Protein AF-R5KEK2-F1 (afdb_monomer)

Radius of gyration: 23.9 Å; Cα contacts (8 Å, |Δi|>4): 556; chains: 1; bounding box: 62×52×62 Å

pLDDT: mean 88.02, std 13.35, range [32.75, 98.75]

Nearest PDB structures (foldseek):
  6bma-assembly1_B  TM=9.278E-01  e=6.982E-06  Campylobacter jejuni subsp. jejuni NCTC 11168 = ATCC 700819
  3tsm-assembly1_B  TM=9.281E-01  e=1.398E-05  Brucella abortus 2308
  3qja-assembly1_A  TM=6.472E-01  e=5.870E-06  Mycobacterium tuberculosis
  3t55-assembly1_A  TM=6.126E-01  e=1.683E-04  Mycobacterium tuberculosis
  3uy7-assembly2_B  TM=5.136E-01  e=2.966E-05  Escherichia coli

Solvent-accessible surface area (backbone atoms only — not comparable to full-atom values): 18594 Å² total; per-residue (Å²): 132,89,42,75,45,77,34,77,55,81,88,51,54,74,60,55,80,73,63,56,68,26,41,30,31,40,15,47,41,86,89,76,68,52,60,42,53,63,51,43,66,68,46,35,83,77,47,68,87,88,52,51,26,28,43,24,49,66,60,78,51,46,68,57,53,57,56,41,40,76,55,59,39,78,44,73,52,74,54,69,68,30,70,74,44,100,51,35,70,60,46,47,53,50,47,52,51,49,32,52,54,47,57,54,69,68,39,88,77,59,74,39,39,30,45,40,33,49,49,43,53,67,56,48,52,58,51,52,74,68,68,42,50,30,39,27,34,24,65,34,79,91,43,82,26,41,40,50,73,72,49,48,54,50,31,48,50,50,66,63,67,73,63,88,69,98,76,77,51,40,40,26,40,32,38,51,77,63,57,59,69,60,52,41,50,49,34,60,75,66,64,38,47,23,39,32,44,60,44,84,75,50,60,70,54,44,48,50,39,54,53,50,33,32,70,75,63,75,45,86,61,47,37,29,41,38,40,72,29,70,47,44,66,47,40,42,58,56,46,76,37,51,89,58,36,64,28,39,29,45,27,42,69,40,78,59,95,60,90,82,89,69,79,76,73,66,70,42,56,74,56,51,84,57,88,45,37,30,29,44,30,43,86,53,41,83,87,42,53,67,56,58,71,70,57,80,54,100,41,64,43,29,40,42,41,40,79,69,37,41,79,46,80,25,40,66,31,61,76,54,45,50,52,51,53,50,52,56,56,63,75,73,107

Mean predicted aligned error: 12.7 Å

Structure (mmCIF, N/CA/C/O backbone):
data_AF-R5KEK2-F1
#
_entry.id   AF-R5KEK2-F1
#
loop_
_atom_site.group_PDB
_atom_site.id
_atom_site.type_symbol
_atom_site.label_atom_id
_atom_site.label_alt_id
_atom_site.label_comp_id
_atom_site.label_asym_id
_atom_site.label_entity_id
_atom_site.label_seq_id
_atom_site.pdbx_PDB_ins_code
_atom_site.Cartn_x
_atom_site.Cartn_y
_atom_site.Cartn_z
_atom_site.occupancy
_atom_site.B_iso_or_equiv
_atom_site.auth_seq_id
_atom_site.auth_comp_id
_atom_site.auth_asym_id
_atom_site.auth_atom_id
_atom_site.pdbx_PDB_model_num
ATOM 1 N N . MET A 1 1 ? -37.336 -3.918 17.324 1.00 81.44 1 MET A N 1
ATOM 2 C CA . MET A 1 1 ? -36.586 -2.712 17.716 1.00 81.44 1 MET A CA 1
ATOM 3 C C . MET A 1 1 ? -35.457 -3.226 18.570 1.00 81.44 1 MET A C 1
ATOM 5 O O . MET A 1 1 ? -35.761 -4.025 19.444 1.00 81.44 1 MET A O 1
ATOM 9 N N . GLU A 1 2 ? -34.219 -2.871 18.247 1.00 90.62 2 GLU A N 1
ATOM 10 C CA . GLU A 1 2 ? -33.059 -3.265 19.053 1.00 90.62 2 GLU A CA 1
ATOM 11 C C . GLU A 1 2 ? -33.071 -2.486 20.377 1.00 90.62 2 GLU A C 1
ATOM 13 O O . GLU A 1 2 ? -33.538 -1.342 20.418 1.00 90.62 2 GLU A O 1
ATOM 18 N N . VAL A 1 3 ? -32.612 -3.118 21.453 1.00 93.56 3 VAL A N 1
ATOM 19 C CA . VAL A 1 3 ? -32.635 -2.592 22.819 1.00 93.56 3 VAL A CA 1
ATOM 20 C C . VAL A 1 3 ? -31.211 -2.408 23.334 1.00 93.56 3 VAL A C 1
ATOM 22 O O . VAL A 1 3 ? -30.435 -3.358 23.406 1.00 93.56 3 VAL A O 1
ATOM 25 N N . LEU A 1 4 ? -30.906 -1.177 23.747 1.00 94.50 4 LEU A N 1
ATOM 26 C CA . LEU A 1 4 ? -29.744 -0.843 24.564 1.00 94.50 4 LEU A CA 1
ATOM 27 C C . LEU A 1 4 ? -30.177 -0.829 26.034 1.00 94.50 4 LEU A C 1
ATOM 29 O O . LEU A 1 4 ? -30.971 0.025 26.430 1.00 94.50 4 LEU A O 1
ATOM 33 N N . LEU A 1 5 ? -29.687 -1.782 26.825 1.00 95.81 5 LEU A N 1
ATOM 34 C CA . LEU A 1 5 ? -29.854 -1.789 28.277 1.00 95.81 5 LEU A CA 1
ATOM 35 C C . LEU A 1 5 ? -28.742 -0.955 28.909 1.00 95.81 5 LEU A C 1
ATOM 37 O O . LEU A 1 5 ? -27.582 -1.352 28.861 1.00 95.81 5 LEU A O 1
ATOM 41 N N . GLU A 1 6 ? -29.095 0.179 29.499 1.00 96.00 6 GLU A N 1
ATOM 42 C CA . GLU A 1 6 ? -28.149 1.072 30.168 1.00 96.00 6 GLU A CA 1
ATOM 43 C C . GLU A 1 6 ? -27.990 0.684 31.647 1.00 96.00 6 GLU A C 1
ATOM 45 O O . GLU A 1 6 ? -28.974 0.645 32.386 1.00 96.00 6 GLU A O 1
ATOM 50 N N . LEU A 1 7 ? -26.754 0.402 32.066 1.00 95.31 7 LEU A N 1
ATOM 51 C CA . LEU A 1 7 ? -26.368 0.032 33.427 1.00 95.31 7 LEU A CA 1
ATOM 52 C C . LEU A 1 7 ? -25.527 1.130 34.083 1.00 95.31 7 LEU A C 1
ATOM 54 O O . LEU A 1 7 ? -24.656 1.731 33.447 1.00 95.31 7 LEU A O 1
ATOM 58 N N . HIS A 1 8 ? -25.724 1.325 35.382 1.00 94.25 8 HIS A N 1
ATOM 59 C CA . HIS A 1 8 ? -25.022 2.324 36.187 1.00 94.25 8 HIS A CA 1
ATOM 60 C C . HIS A 1 8 ? -24.058 1.697 37.192 1.00 94.25 8 HIS A C 1
ATOM 62 O O . HIS A 1 8 ? -23.003 2.273 37.460 1.00 94.25 8 HIS A O 1
ATOM 68 N N . ASP A 1 9 ? -24.386 0.530 37.743 1.00 92.50 9 ASP A N 1
ATOM 69 C CA . ASP A 1 9 ? -23.542 -0.171 38.706 1.00 92.50 9 ASP A CA 1
ATOM 70 C C . ASP A 1 9 ? -23.824 -1.684 38.753 1.00 92.50 9 ASP A C 1
ATOM 72 O O . ASP A 1 9 ? -24.631 -2.225 37.999 1.00 92.50 9 ASP A O 1
ATOM 76 N N . GLU A 1 10 ? -23.099 -2.382 39.626 1.00 92.88 10 GLU A N 1
ATOM 77 C CA . GLU A 1 10 ? -23.123 -3.839 39.767 1.00 92.88 10 GLU A CA 1
ATOM 78 C C . GLU A 1 10 ? -24.474 -4.417 40.225 1.00 92.88 10 GLU A C 1
ATOM 80 O O . GLU A 1 10 ? -24.745 -5.586 39.963 1.00 92.88 10 GLU A O 1
ATOM 85 N N . HIS A 1 11 ? -25.352 -3.626 40.854 1.00 92.88 11 HIS A N 1
ATOM 86 C CA . HIS A 1 11 ? -26.671 -4.101 41.293 1.00 92.88 11 HIS A CA 1
ATOM 87 C C . HIS A 1 11 ? -27.658 -4.256 40.131 1.00 92.88 11 HIS A C 1
ATOM 89 O O . HIS A 1 11 ? -28.712 -4.867 40.295 1.00 92.88 11 HIS A O 1
ATOM 95 N N . GLU A 1 12 ? -27.338 -3.694 38.966 1.00 93.69 12 GLU A N 1
ATOM 96 C CA . GLU A 1 12 ? -28.172 -3.758 37.765 1.00 93.69 12 GLU A CA 1
ATOM 97 C C . GLU A 1 12 ? -27.765 -4.918 36.836 1.00 93.69 12 GLU A C 1
ATOM 99 O O . GLU A 1 12 ? -28.415 -5.151 35.817 1.00 93.69 12 GLU A O 1
ATOM 104 N N . LEU A 1 13 ? -26.727 -5.687 37.193 1.00 92.69 13 LEU A N 1
ATOM 105 C CA . LEU A 1 13 ? -26.231 -6.808 36.386 1.00 92.69 13 LEU A CA 1
ATOM 106 C C . LEU A 1 13 ? -27.273 -7.916 36.186 1.00 92.69 13 LEU A C 1
ATOM 108 O O . LEU A 1 13 ? -27.279 -8.545 35.132 1.00 92.69 13 LEU A O 1
ATOM 112 N N . ASP A 1 14 ? -28.195 -8.106 37.132 1.00 93.19 14 ASP A N 1
ATOM 113 C CA . ASP A 1 14 ? -29.279 -9.092 37.015 1.00 93.19 14 ASP A CA 1
ATOM 114 C C . ASP A 1 14 ? -30.206 -8.804 35.816 1.00 93.19 14 ASP A C 1
ATOM 116 O O . ASP A 1 14 ? -30.853 -9.708 35.287 1.00 93.19 14 ASP A O 1
ATOM 120 N N . TYR A 1 15 ? -30.269 -7.556 35.332 1.00 93.12 15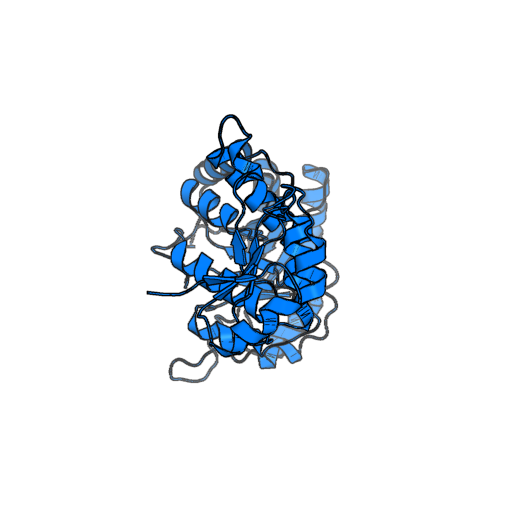 TYR A N 1
ATOM 121 C CA . TYR A 1 15 ? -31.059 -7.217 34.143 1.00 93.12 15 TYR A CA 1
ATOM 122 C C . TYR A 1 15 ? -30.420 -7.703 32.841 1.00 93.12 15 TYR A C 1
ATOM 124 O O . TYR A 1 15 ? -31.107 -7.783 31.822 1.00 93.12 15 TYR A O 1
ATOM 132 N N . VAL A 1 16 ? -29.134 -8.061 32.852 1.00 91.19 16 VAL A N 1
ATOM 133 C CA . VAL A 1 16 ? -28.446 -8.609 31.675 1.00 91.19 16 VAL A CA 1
ATOM 134 C C . VAL A 1 16 ? -29.036 -9.967 31.273 1.00 91.19 16 VAL A C 1
ATOM 136 O O . VAL A 1 16 ? -29.083 -10.283 30.084 1.00 91.19 16 VAL A O 1
ATOM 139 N N . ASP A 1 17 ? -29.605 -10.718 32.222 1.00 90.19 17 ASP A N 1
ATOM 140 C CA . ASP A 1 17 ? -30.310 -11.983 31.963 1.00 90.19 17 ASP A CA 1
ATOM 141 C C . ASP A 1 17 ? -31.580 -11.809 31.110 1.00 90.19 17 ASP A C 1
ATOM 143 O O . ASP A 1 17 ? -32.116 -12.782 30.576 1.00 90.19 17 ASP A O 1
ATOM 147 N N . LEU A 1 18 ? -32.056 -10.570 30.924 1.00 90.81 18 LEU A N 1
ATOM 148 C CA . LEU A 1 18 ? -33.129 -10.250 29.977 1.00 90.81 18 LEU A CA 1
ATOM 149 C C . LEU A 1 18 ? -32.676 -10.335 28.511 1.00 90.81 18 LEU A C 1
ATOM 151 O O . LEU A 1 18 ? -33.512 -10.191 27.620 1.00 90.81 18 LEU A O 1
ATOM 155 N N . MET A 1 19 ? -31.384 -10.586 28.270 1.00 89.38 19 MET A N 1
ATOM 156 C CA . MET A 1 19 ? -30.769 -10.741 26.951 1.00 89.38 19 MET A CA 1
ATOM 157 C C . MET A 1 19 ? -31.020 -9.530 26.032 1.00 89.38 19 MET A C 1
ATOM 159 O O . MET A 1 19 ? -31.639 -9.683 24.975 1.00 89.38 19 MET A O 1
ATOM 163 N N . PRO A 1 20 ? -30.579 -8.316 26.419 1.00 92.94 20 PRO A N 1
ATOM 164 C CA . PRO A 1 20 ? -30.669 -7.154 25.540 1.00 92.94 20 PRO A CA 1
ATOM 165 C C . PRO A 1 20 ? -29.780 -7.329 24.300 1.00 92.94 20 PRO A C 1
ATOM 167 O O . PRO A 1 20 ? -28.793 -8.063 24.329 1.00 92.94 20 PRO A O 1
ATOM 170 N N . ASP A 1 21 ? -30.092 -6.608 23.220 1.00 93.00 21 ASP A N 1
ATOM 171 C CA . ASP A 1 21 ? -29.256 -6.615 22.012 1.00 93.00 21 ASP A CA 1
ATOM 172 C C . ASP A 1 21 ? -27.883 -5.968 22.279 1.00 93.00 21 ASP A C 1
ATOM 174 O O . ASP A 1 21 ? -26.860 -6.392 21.736 1.00 93.00 21 ASP A O 1
ATOM 178 N N . VAL A 1 22 ? -27.861 -4.936 23.132 1.00 94.12 22 VAL A N 1
ATOM 179 C CA . VAL A 1 22 ? -26.660 -4.190 23.519 1.00 94.12 22 VAL A CA 1
ATOM 180 C C . VAL A 1 22 ? -26.724 -3.833 25.001 1.00 94.12 22 VAL A C 1
ATOM 182 O O . VAL A 1 22 ? -27.773 -3.440 25.508 1.00 94.12 22 VAL A O 1
ATOM 185 N N . CYS A 1 23 ? -25.589 -3.903 25.691 1.00 95.81 23 CYS A N 1
ATOM 186 C CA . CYS A 1 23 ? -25.456 -3.402 27.053 1.00 95.81 23 CYS A CA 1
ATOM 187 C C . CYS A 1 23 ? -24.589 -2.148 27.074 1.00 95.81 23 CYS A C 1
ATOM 189 O O . CYS A 1 23 ? -23.416 -2.178 26.695 1.00 95.81 23 CYS A O 1
ATOM 191 N N . GLY A 1 24 ? -25.174 -1.057 27.535 1.00 96.81 24 GLY A N 1
ATOM 192 C CA . GLY A 1 24 ? -24.526 0.216 27.774 1.00 96.81 24 GLY A CA 1
ATOM 193 C C . GLY A 1 24 ? -24.078 0.340 29.222 1.00 96.81 24 GLY A C 1
ATOM 194 O O . GLY A 1 24 ? -24.822 -0.023 30.124 1.00 96.81 24 GLY A O 1
ATOM 195 N N . VAL A 1 25 ? -22.874 0.847 29.468 1.00 97.25 25 VAL A N 1
ATOM 196 C CA . VAL A 1 25 ? -22.441 1.281 30.800 1.00 97.25 25 VAL A CA 1
ATOM 197 C C . VAL A 1 25 ? -22.396 2.799 30.810 1.00 97.25 25 VAL A C 1
ATOM 199 O O . VAL A 1 25 ? -21.543 3.401 30.151 1.00 97.25 25 VAL A O 1
ATOM 202 N N . ASN A 1 26 ? -23.298 3.418 31.570 1.00 96.31 26 ASN A N 1
ATOM 203 C CA . ASN A 1 26 ? -23.327 4.860 31.732 1.00 96.31 26 ASN A CA 1
ATOM 204 C C . ASN A 1 26 ? -22.357 5.293 32.828 1.00 96.31 26 ASN A C 1
ATOM 206 O O . ASN A 1 26 ? -22.544 5.058 34.021 1.00 96.31 26 ASN A O 1
ATOM 210 N N . ASN A 1 27 ? -21.299 5.976 32.408 1.00 95.88 27 ASN A N 1
ATOM 211 C CA . ASN A 1 27 ? -20.280 6.509 33.301 1.00 95.88 27 ASN A CA 1
ATOM 212 C C . ASN A 1 27 ? -20.747 7.781 34.025 1.00 95.88 27 ASN A C 1
ATOM 214 O O . ASN A 1 27 ? -20.036 8.286 34.893 1.00 95.88 27 ASN A O 1
ATOM 218 N N . ARG A 1 28 ? -21.904 8.354 33.664 1.00 92.88 28 ARG A N 1
ATOM 219 C CA . ARG A 1 28 ? -22.474 9.527 34.330 1.00 92.88 28 ARG A CA 1
ATOM 220 C C . ARG A 1 28 ? -23.470 9.099 35.396 1.00 92.88 28 ARG A C 1
ATOM 222 O O . ARG A 1 28 ? -24.500 8.500 35.112 1.00 92.88 28 ARG A O 1
ATOM 229 N N . ASN A 1 29 ? -23.234 9.538 36.625 1.00 87.94 29 ASN A N 1
ATOM 230 C CA . ASN A 1 29 ? -24.250 9.447 37.660 1.00 87.94 29 ASN A CA 1
ATOM 231 C C . ASN A 1 29 ? -25.336 10.507 37.409 1.00 87.94 29 ASN A C 1
ATOM 233 O O . ASN A 1 29 ? -25.062 11.704 37.476 1.00 87.94 29 ASN A O 1
ATOM 237 N N . LEU A 1 30 ? -26.575 10.090 37.145 1.00 84.38 30 LEU A N 1
ATOM 238 C CA . LEU A 1 30 ? -27.677 11.012 36.830 1.00 84.38 30 LEU A CA 1
ATOM 239 C C . LEU A 1 30 ? -28.132 11.870 38.026 1.00 84.38 30 LEU A C 1
ATOM 241 O O . LEU A 1 30 ? -28.740 12.920 37.828 1.00 84.38 30 LEU A O 1
ATOM 245 N N . GLY A 1 31 ? -27.827 11.457 39.260 1.00 84.69 31 GLY A N 1
ATOM 246 C CA . GLY A 1 31 ? -28.145 12.216 40.471 1.00 84.69 31 GLY A CA 1
ATOM 247 C C . GLY A 1 31 ? -27.143 13.332 40.777 1.00 84.69 31 GLY A C 1
ATOM 248 O O . GLY A 1 31 ? -27.532 14.384 41.280 1.00 84.69 31 GLY A O 1
ATOM 249 N N . THR A 1 32 ? -25.859 13.125 40.472 1.00 86.94 32 THR A N 1
ATOM 250 C CA . THR A 1 32 ? -24.777 14.081 40.791 1.00 86.94 32 THR A CA 1
ATOM 251 C C . THR A 1 32 ? -24.152 14.747 39.566 1.00 86.94 32 THR A C 1
ATOM 253 O O . THR A 1 32 ? -23.410 15.715 39.715 1.00 86.94 32 THR A O 1
ATOM 256 N N . PHE A 1 33 ? -24.431 14.237 38.364 1.00 83.69 33 PHE A N 1
ATOM 257 C CA . PHE A 1 33 ? -23.812 14.594 37.081 1.00 83.69 33 PHE A CA 1
ATOM 258 C C . PHE A 1 33 ? -22.292 14.383 37.010 1.00 83.69 33 PHE A C 1
ATOM 260 O O . PHE A 1 33 ? -21.671 14.717 35.996 1.00 83.69 33 PHE A O 1
ATOM 267 N N . VAL A 1 34 ? -21.694 13.792 38.048 1.00 87.88 34 VAL A N 1
ATOM 268 C CA . VAL A 1 34 ? -20.288 13.387 38.048 1.00 87.88 34 VAL A CA 1
ATOM 269 C C . VAL A 1 34 ? -20.118 12.244 37.059 1.00 87.88 34 VAL A C 1
ATOM 271 O O . VAL A 1 34 ? -20.950 11.340 36.992 1.00 87.88 34 VAL A O 1
ATOM 274 N N . THR A 1 35 ? -19.052 12.319 36.268 1.00 90.88 35 THR A N 1
ATOM 275 C CA . THR A 1 35 ? -18.747 11.317 35.251 1.00 90.88 35 THR A CA 1
ATOM 276 C C . THR A 1 35 ? -17.442 10.610 35.589 1.00 90.88 35 THR A C 1
ATOM 278 O O . THR A 1 35 ? -16.443 11.281 35.843 1.00 90.88 35 THR A O 1
ATOM 281 N N . ASP A 1 36 ? -17.465 9.279 35.584 1.00 92.50 36 ASP A N 1
ATOM 282 C CA . ASP A 1 36 ? -16.345 8.411 35.941 1.00 92.50 36 ASP A CA 1
ATOM 283 C C . ASP A 1 36 ? -16.254 7.215 34.981 1.00 92.50 36 ASP A C 1
ATOM 285 O O . ASP A 1 36 ? -17.047 6.276 35.052 1.00 92.50 36 ASP A O 1
ATOM 289 N N . VAL A 1 37 ? -15.284 7.259 34.064 1.00 94.69 37 VAL A N 1
ATOM 290 C CA . VAL A 1 37 ? -15.089 6.203 33.058 1.00 94.69 37 VAL A CA 1
ATOM 291 C C . VAL A 1 37 ? -14.565 4.894 33.658 1.00 94.69 37 VAL A C 1
ATOM 293 O O . VAL A 1 37 ? -14.732 3.839 33.045 1.00 94.69 37 VAL A O 1
ATOM 296 N N . GLU A 1 38 ? -14.009 4.921 34.876 1.00 94.06 38 GLU A N 1
ATOM 297 C CA . GLU A 1 38 ? -13.567 3.715 35.592 1.00 94.06 38 GLU A CA 1
ATOM 298 C C . GLU A 1 38 ? -14.721 2.745 35.860 1.00 94.06 38 GLU A C 1
ATOM 300 O O . GLU A 1 38 ? -14.512 1.536 35.977 1.00 94.06 38 GLU A O 1
ATOM 305 N N . ASN A 1 39 ? -15.963 3.241 35.866 1.00 95.12 39 ASN A N 1
ATOM 306 C CA . ASN A 1 39 ? -17.142 2.396 35.983 1.00 95.12 39 ASN A CA 1
ATOM 307 C C . ASN A 1 39 ? -17.226 1.354 34.857 1.00 95.12 39 ASN A C 1
ATOM 309 O O . ASN A 1 39 ? -17.468 0.175 35.120 1.00 95.12 39 ASN A O 1
ATOM 313 N N . SER A 1 40 ? -16.945 1.767 33.617 1.00 96.75 40 SER A N 1
ATOM 314 C CA . SER A 1 40 ? -16.880 0.857 32.470 1.00 96.75 40 SER A CA 1
ATOM 315 C C . SER A 1 40 ? -15.820 -0.225 32.666 1.00 96.75 40 SER A C 1
ATOM 317 O O . SER A 1 40 ? -16.107 -1.399 32.450 1.00 96.75 40 SER A O 1
ATOM 319 N N . PHE A 1 41 ? -14.623 0.129 33.141 1.00 94.44 41 PHE A N 1
ATOM 320 C CA . PHE A 1 41 ? -13.554 -0.841 33.397 1.00 94.44 41 PHE A CA 1
ATOM 321 C C . PHE A 1 41 ? -13.909 -1.831 34.512 1.00 94.44 41 PHE A C 1
ATOM 323 O O . PHE A 1 41 ? -13.640 -3.025 34.381 1.00 94.44 41 PHE A O 1
ATOM 330 N N . ARG A 1 42 ? -14.559 -1.360 35.582 1.00 95.44 42 ARG A N 1
ATOM 331 C CA . ARG A 1 42 ? -15.012 -2.204 36.696 1.00 95.44 42 ARG A CA 1
ATOM 332 C C . ARG A 1 42 ? -16.059 -3.231 36.261 1.00 95.44 42 ARG A C 1
ATOM 334 O O . ARG A 1 42 ? -15.959 -4.389 36.653 1.00 95.44 42 ARG A O 1
ATOM 341 N N . LEU A 1 43 ? -17.040 -2.818 35.457 1.00 95.12 43 LEU A N 1
ATOM 342 C CA . LEU A 1 43 ? -18.126 -3.697 35.008 1.00 95.12 43 LEU A CA 1
ATOM 343 C C . LEU A 1 43 ? -17.724 -4.594 33.826 1.00 95.12 43 LEU A C 1
ATOM 345 O O . LEU A 1 43 ? -18.355 -5.624 33.598 1.00 95.12 43 LEU A O 1
ATOM 349 N N . ALA A 1 44 ? -16.655 -4.256 33.099 1.00 92.88 44 ALA A N 1
ATOM 350 C CA . ALA A 1 44 ? -16.223 -4.951 31.885 1.00 92.88 44 ALA A CA 1
ATOM 351 C C . ALA A 1 44 ? -16.129 -6.480 32.032 1.00 92.88 44 ALA A C 1
ATOM 353 O O . ALA A 1 44 ? -16.601 -7.214 31.158 1.00 92.88 44 ALA A O 1
ATOM 354 N N . SER A 1 45 ? -15.530 -6.947 33.133 1.00 90.06 45 SER A N 1
ATOM 355 C CA . SER A 1 45 ? -15.299 -8.369 33.429 1.00 90.06 45 SER A CA 1
ATOM 356 C C . SER A 1 45 ? -16.523 -9.092 33.996 1.00 90.06 45 SER A C 1
ATOM 358 O O . SER A 1 45 ? -16.547 -10.320 33.999 1.00 90.06 45 SER A O 1
ATOM 360 N N . MET A 1 46 ? -17.523 -8.344 34.466 1.00 93.38 46 MET A N 1
ATOM 361 C CA . MET A 1 46 ? -18.775 -8.874 35.012 1.00 93.38 46 MET A CA 1
ATOM 362 C C . MET A 1 46 ? -19.838 -9.063 33.924 1.00 93.38 46 MET A C 1
ATOM 364 O O . MET A 1 46 ? -20.730 -9.892 34.069 1.00 93.38 46 MET A O 1
ATOM 368 N N . LEU A 1 47 ? -19.730 -8.317 32.821 1.00 91.38 47 LEU A N 1
ATOM 369 C CA . LEU A 1 47 ? -20.617 -8.450 31.670 1.00 91.38 47 LEU A CA 1
ATOM 370 C C . LEU A 1 47 ? -20.230 -9.655 30.790 1.00 91.38 47 LEU A C 1
ATOM 372 O O . LEU A 1 47 ? -19.035 -9.839 30.516 1.00 91.38 47 LEU A O 1
ATOM 376 N N . PRO A 1 48 ? -21.215 -10.406 30.254 1.00 87.25 48 PRO A N 1
ATOM 377 C CA . PRO A 1 48 ? -20.993 -11.498 29.307 1.00 87.25 48 PRO A CA 1
ATOM 378 C C . PRO A 1 48 ? -20.012 -11.141 28.186 1.00 87.25 48 PRO A C 1
ATOM 380 O O . PRO A 1 48 ? -20.052 -10.045 27.622 1.00 87.25 48 PRO A O 1
ATOM 383 N N . SER A 1 49 ? -19.097 -12.057 27.873 1.00 82.44 49 SER A N 1
ATOM 384 C CA . SER A 1 49 ? -18.029 -11.833 26.890 1.00 82.44 49 SER A CA 1
ATOM 385 C C . SER A 1 49 ? -18.517 -11.799 25.441 1.00 82.44 49 SER A C 1
ATOM 387 O O . SER A 1 49 ? -17.838 -11.239 24.590 1.00 82.44 49 SER A O 1
ATOM 389 N N . ASP A 1 50 ? -19.656 -12.423 25.155 1.00 82.81 50 ASP A N 1
ATOM 390 C CA . ASP A 1 50 ? -20.282 -12.528 23.834 1.00 82.81 50 ASP A CA 1
ATOM 391 C C . ASP A 1 50 ? -21.279 -11.396 23.536 1.00 82.81 50 ASP A C 1
ATOM 393 O O . ASP A 1 50 ? -21.819 -11.317 22.433 1.00 82.81 50 ASP A O 1
ATOM 397 N N . MET A 1 51 ? -21.500 -10.496 24.494 1.00 85.31 51 MET A N 1
ATOM 398 C CA . MET A 1 51 ? -22.438 -9.388 24.367 1.00 85.31 51 MET A CA 1
ATOM 399 C C . MET A 1 51 ? -21.792 -8.147 23.742 1.00 85.31 51 MET A C 1
ATOM 401 O O . MET A 1 51 ? -20.629 -7.830 23.996 1.00 85.31 51 MET A O 1
ATOM 405 N N . CYS A 1 52 ? -22.575 -7.383 22.974 1.00 90.00 52 CYS A N 1
ATOM 406 C CA . CYS A 1 52 ? -22.155 -6.067 22.504 1.00 90.00 52 CYS A CA 1
ATOM 407 C C . CYS A 1 52 ? -22.136 -5.073 23.676 1.00 90.00 52 CYS A C 1
ATOM 409 O O . CYS A 1 52 ? -23.187 -4.720 24.215 1.00 90.00 52 CYS A O 1
ATOM 411 N N . LYS A 1 53 ? -20.938 -4.627 24.071 1.00 95.69 53 LYS A N 1
ATOM 412 C CA . LYS A 1 53 ? -20.736 -3.670 25.168 1.00 95.69 53 LYS A CA 1
ATOM 413 C C . LYS A 1 53 ? -20.502 -2.262 24.624 1.00 95.69 53 LYS A C 1
ATOM 415 O O . LYS A 1 53 ? -19.623 -2.053 23.777 1.00 95.69 53 LYS A O 1
ATOM 420 N N . VAL A 1 54 ? -21.240 -1.292 25.153 1.00 97.44 54 VAL A N 1
ATOM 421 C CA . VAL A 1 54 ? -21.130 0.134 24.835 1.00 97.44 54 VAL A CA 1
ATOM 422 C C . VAL A 1 54 ? -20.733 0.912 26.086 1.00 97.44 54 VAL A C 1
ATOM 424 O O . VAL A 1 54 ? -21.327 0.731 27.139 1.00 97.44 54 VAL A O 1
ATOM 427 N N . SER A 1 55 ? -19.720 1.773 25.991 1.00 97.62 55 SER A N 1
ATOM 428 C CA . SER A 1 55 ? -19.361 2.697 27.076 1.00 97.62 55 SER A CA 1
ATOM 429 C C . SER A 1 55 ? -19.928 4.082 26.772 1.00 97.62 55 SER A C 1
ATOM 431 O O . SER A 1 55 ? -19.763 4.598 25.660 1.00 97.62 55 SER A O 1
ATOM 433 N N . GLU A 1 56 ? -20.612 4.684 27.742 1.00 96.75 56 GLU A N 1
ATOM 434 C CA . GLU A 1 56 ? -21.377 5.915 27.549 1.00 96.75 56 GLU A CA 1
ATOM 435 C C . GLU A 1 56 ? -20.934 7.013 28.507 1.00 96.75 56 GLU A C 1
ATOM 437 O O . GLU A 1 56 ? -20.728 6.774 29.695 1.00 96.75 56 GLU A O 1
ATOM 442 N N . SER A 1 57 ? -20.856 8.251 28.007 1.00 93.25 57 SER A N 1
ATOM 443 C CA . SER A 1 57 ? -20.401 9.423 28.771 1.00 93.25 57 SER A CA 1
ATOM 444 C C . SER A 1 57 ? -18.946 9.331 29.268 1.00 93.25 57 SER A C 1
ATOM 446 O O . SER A 1 57 ? -18.346 8.268 29.379 1.00 93.25 57 SER A O 1
ATOM 448 N N . GLY A 1 58 ? -18.328 10.482 29.551 1.00 88.06 58 GLY A N 1
ATOM 449 C CA . GLY A 1 58 ? -17.004 10.536 30.202 1.00 88.06 58 GLY A CA 1
ATOM 450 C C . GLY A 1 58 ? -15.808 10.250 29.308 1.00 88.06 58 GLY A C 1
ATOM 451 O O . GLY A 1 58 ? -14.671 10.417 29.736 1.00 88.06 58 GLY A O 1
ATOM 452 N N . ILE A 1 59 ? -16.057 9.875 28.058 1.00 93.69 59 ILE A N 1
ATOM 453 C CA . ILE A 1 59 ? -15.020 9.633 27.066 1.00 93.69 59 ILE A CA 1
ATOM 454 C C . ILE A 1 59 ? -14.680 10.965 26.401 1.00 93.69 59 ILE A C 1
ATOM 456 O O . ILE A 1 59 ? -15.505 11.568 25.712 1.00 93.69 59 ILE A O 1
ATOM 460 N N . SER A 1 60 ? -13.462 11.437 26.637 1.00 89.69 60 SER A N 1
ATOM 461 C CA . SER A 1 60 ? -12.958 12.710 26.114 1.00 89.69 60 SER A CA 1
ATOM 462 C C . SER A 1 60 ? -11.670 12.571 25.311 1.00 89.69 60 SER A C 1
ATOM 464 O O . SER A 1 60 ? -11.260 13.539 24.677 1.00 89.69 60 SER A O 1
ATOM 466 N N . SER A 1 61 ? -11.051 11.387 25.304 1.00 89.88 61 SER A N 1
ATOM 467 C CA . SER A 1 61 ? -9.832 11.119 24.547 1.00 89.88 61 SER A CA 1
ATOM 468 C C . SER A 1 61 ? -9.899 9.783 23.798 1.00 89.88 61 SER A C 1
ATOM 470 O O . SER A 1 61 ? -10.558 8.835 24.247 1.00 89.88 61 SER A O 1
ATOM 472 N N . PRO A 1 62 ? -9.193 9.679 22.665 1.00 88.88 62 PRO A N 1
ATOM 473 C CA . PRO A 1 62 ? -9.042 8.417 21.953 1.00 88.88 62 PRO A CA 1
ATOM 474 C C . PRO A 1 62 ? -8.287 7.323 22.730 1.00 88.88 62 PRO A C 1
ATOM 476 O O . PRO A 1 62 ? -8.627 6.150 22.592 1.00 88.88 62 PRO A O 1
ATOM 479 N N . ASP A 1 63 ? -7.325 7.670 23.592 1.00 83.44 63 ASP A N 1
ATOM 480 C CA . ASP A 1 63 ? -6.624 6.704 24.460 1.00 83.44 63 ASP A CA 1
ATOM 481 C C . ASP A 1 63 ? -7.582 5.920 25.369 1.00 83.44 63 ASP A C 1
ATOM 483 O O . ASP A 1 63 ? -7.421 4.713 25.575 1.00 83.44 63 ASP A O 1
ATOM 487 N N . THR A 1 64 ? -8.623 6.588 25.876 1.00 90.06 64 THR A N 1
ATOM 488 C CA . THR A 1 64 ? -9.656 5.950 26.698 1.00 90.06 64 THR A CA 1
ATOM 489 C C . THR A 1 64 ? -10.428 4.907 25.895 1.00 90.06 64 THR A C 1
ATOM 491 O O . THR A 1 64 ? -10.669 3.812 26.395 1.00 90.06 64 THR A O 1
ATOM 494 N N . ILE A 1 65 ? -10.753 5.189 24.628 1.00 93.06 65 ILE A N 1
ATOM 495 C CA . ILE A 1 65 ? -11.392 4.208 23.736 1.00 93.06 65 ILE A CA 1
ATOM 496 C C . ILE A 1 65 ? -10.492 2.994 23.523 1.00 93.06 65 ILE A C 1
ATOM 498 O O . ILE A 1 65 ? -10.969 1.862 23.578 1.00 93.06 65 ILE A O 1
ATOM 502 N N . LEU A 1 66 ? -9.196 3.207 23.285 1.00 83.88 66 LEU A N 1
ATOM 503 C CA . LEU A 1 66 ? -8.248 2.107 23.096 1.00 83.88 66 LEU A CA 1
ATOM 504 C C . LEU A 1 66 ? -8.149 1.225 24.340 1.00 83.88 66 LEU A C 1
ATOM 506 O O . LEU A 1 66 ? -8.182 0.003 24.224 1.00 83.88 66 LEU A O 1
ATOM 510 N N . SER A 1 67 ? -8.099 1.841 25.517 1.00 84.69 67 SER A N 1
ATOM 511 C CA . SER A 1 67 ? -8.068 1.131 26.797 1.00 84.69 67 SER A CA 1
ATOM 512 C C . SER A 1 67 ? -9.369 0.353 27.042 1.00 84.69 67 SER A C 1
ATOM 514 O O . SER A 1 67 ? -9.335 -0.812 27.425 1.00 84.69 67 SER A O 1
ATOM 516 N N . LEU A 1 68 ? -10.529 0.947 26.744 1.00 90.12 68 LEU A N 1
ATOM 517 C CA . LEU A 1 68 ? -11.834 0.288 26.881 1.00 90.12 68 LEU A CA 1
ATOM 518 C C . LEU A 1 68 ? -12.007 -0.891 25.910 1.00 90.12 68 LEU A C 1
ATOM 520 O O . LEU A 1 68 ? -12.593 -1.913 26.270 1.00 90.12 68 LEU A O 1
ATOM 524 N N . ARG A 1 69 ? -11.459 -0.793 24.693 1.00 88.19 69 ARG A N 1
ATOM 525 C CA . ARG A 1 69 ? -11.432 -1.917 23.744 1.00 88.19 69 ARG A CA 1
ATOM 526 C C . ARG A 1 69 ? -10.677 -3.122 24.300 1.00 88.19 69 ARG A C 1
ATOM 528 O O . ARG A 1 69 ? -11.132 -4.244 24.111 1.00 88.19 69 ARG A O 1
ATOM 535 N N . GLN A 1 70 ? -9.571 -2.903 25.016 1.00 82.44 70 GLN A N 1
ATOM 536 C CA . GLN A 1 70 ? -8.778 -3.989 25.613 1.00 82.44 70 GLN A CA 1
ATOM 537 C C . GLN A 1 70 ? -9.554 -4.787 26.668 1.00 82.44 70 GLN A C 1
ATOM 539 O O . GLN A 1 70 ? -9.249 -5.954 26.893 1.00 82.44 70 GLN A O 1
ATOM 544 N N . VAL A 1 71 ? -10.573 -4.183 27.286 1.00 86.94 71 VAL A N 1
ATOM 545 C CA . VAL A 1 71 ? -11.450 -4.852 28.260 1.00 86.94 71 VAL A CA 1
ATOM 546 C C . VAL A 1 71 ? -12.801 -5.273 27.662 1.00 86.94 71 VAL A C 1
ATOM 548 O O . VAL A 1 71 ? -13.703 -5.685 28.387 1.00 86.94 71 VAL A O 1
ATOM 551 N N . GLY A 1 72 ? -12.939 -5.228 26.332 1.00 85.31 72 GLY A N 1
ATOM 552 C CA . GLY A 1 72 ? -14.062 -5.826 25.606 1.00 85.31 72 GLY A CA 1
ATOM 553 C C . GLY A 1 72 ? -15.209 -4.883 25.243 1.00 85.31 72 GLY A C 1
ATOM 554 O O . GLY A 1 72 ? -16.282 -5.374 24.913 1.00 85.31 72 GLY A O 1
ATOM 555 N N . PHE A 1 73 ? -15.028 -3.557 25.287 1.00 92.50 73 PHE A N 1
ATOM 556 C CA . PHE A 1 73 ? -16.019 -2.622 24.735 1.00 92.50 73 PHE A CA 1
ATOM 557 C C . PHE A 1 73 ? -15.873 -2.459 23.221 1.00 92.50 73 PHE A C 1
ATOM 559 O O . PHE A 1 73 ? -14.775 -2.238 22.705 1.00 92.50 73 PHE A O 1
ATOM 566 N N . ASN A 1 74 ? -17.000 -2.503 22.507 1.00 87.25 74 ASN A N 1
ATOM 567 C 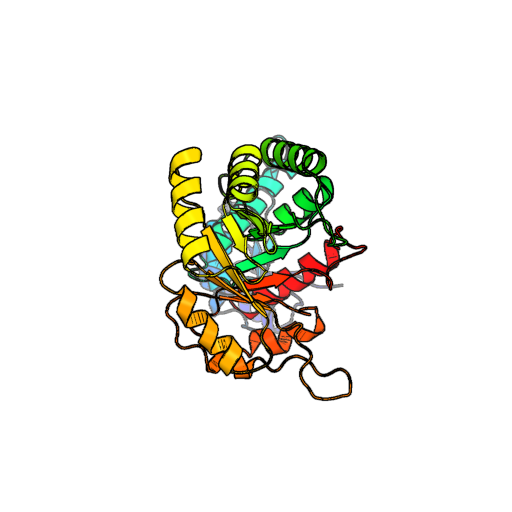CA . ASN A 1 74 ? -17.040 -2.458 21.043 1.00 87.25 74 ASN A CA 1
ATOM 568 C C . ASN A 1 74 ? -17.804 -1.247 20.492 1.00 87.25 74 ASN A C 1
ATOM 570 O O . ASN A 1 74 ? -17.672 -0.944 19.306 1.00 87.25 74 ASN A O 1
ATOM 574 N N . GLY A 1 75 ? -18.552 -0.530 21.334 1.00 92.62 75 GLY A N 1
ATOM 575 C CA . GLY A 1 75 ? -19.216 0.719 20.970 1.00 92.62 75 GLY A CA 1
ATOM 576 C C . GLY A 1 75 ? -19.027 1.819 22.012 1.00 92.62 75 GLY A C 1
ATOM 577 O O . GLY A 1 75 ? -18.690 1.565 23.168 1.00 92.62 75 GLY A O 1
ATOM 578 N N . PHE A 1 76 ? -19.220 3.065 21.579 1.00 96.00 76 PHE A N 1
ATOM 579 C CA . PHE A 1 76 ? -18.981 4.251 22.398 1.00 96.00 76 PHE A CA 1
ATOM 580 C C . PHE A 1 76 ? -20.035 5.314 22.093 1.00 96.00 76 PHE A C 1
ATOM 582 O O . PHE A 1 76 ? -20.197 5.700 20.933 1.00 96.00 76 PHE A O 1
ATOM 589 N N . LEU A 1 77 ? -20.725 5.810 23.122 1.00 95.69 77 LEU A N 1
ATOM 590 C CA . LEU A 1 77 ? -21.677 6.916 22.998 1.00 95.69 77 LEU A CA 1
ATOM 591 C C . LEU A 1 77 ? -21.071 8.193 23.578 1.00 95.69 77 LEU A C 1
ATOM 593 O O . LEU A 1 77 ? -20.953 8.381 24.792 1.00 95.69 77 LEU A O 1
ATOM 597 N N . ILE A 1 78 ? -20.662 9.079 22.669 1.00 94.44 78 ILE A N 1
ATOM 598 C CA . ILE A 1 78 ? -19.895 10.287 22.973 1.00 94.44 78 ILE A CA 1
ATOM 599 C C . ILE A 1 78 ? -20.636 11.495 22.406 1.00 94.44 78 ILE A C 1
ATOM 601 O O . ILE A 1 78 ? -20.741 11.664 21.194 1.00 94.44 78 ILE A O 1
ATOM 605 N N . GLY A 1 79 ? -21.148 12.349 23.292 1.00 90.12 79 GLY A N 1
ATOM 606 C CA . GLY A 1 79 ? -21.856 13.575 22.910 1.00 90.12 79 GLY A CA 1
ATOM 607 C C . GLY A 1 79 ? -21.139 14.830 23.389 1.00 90.12 79 GLY A C 1
ATOM 608 O O . GLY A 1 79 ? -20.649 15.628 22.591 1.00 90.12 79 GLY A O 1
ATOM 609 N N . GLU A 1 80 ? -21.059 14.999 24.711 1.00 89.19 80 GLU A N 1
ATOM 610 C CA . GLU A 1 80 ? -20.586 16.234 25.352 1.00 89.19 80 GLU A CA 1
ATOM 611 C C . GLU A 1 80 ? -19.189 16.677 24.886 1.00 89.19 80 GLU A C 1
ATOM 613 O O . GLU A 1 80 ? -18.959 17.875 24.732 1.00 89.19 80 GLU A O 1
ATOM 618 N N . CYS A 1 81 ? -18.282 15.728 24.620 1.00 88.81 81 CYS A N 1
ATOM 619 C CA . CYS A 1 81 ? -16.941 16.004 24.094 1.00 88.81 81 CYS A CA 1
ATOM 620 C C . CYS A 1 81 ? -16.992 16.873 22.823 1.00 88.81 81 CYS A C 1
ATOM 622 O O . CYS A 1 81 ? -16.270 17.862 22.725 1.00 88.81 81 CYS A O 1
ATOM 624 N N . PHE A 1 82 ? -17.904 16.564 21.896 1.00 92.69 82 PHE A N 1
ATOM 625 C CA . PHE A 1 82 ? -18.006 17.247 20.603 1.00 92.69 82 PHE A CA 1
ATOM 626 C C . PHE A 1 82 ? -18.954 18.442 20.635 1.00 92.69 82 PHE A C 1
ATOM 628 O O . PHE A 1 82 ? -18.706 19.443 19.968 1.00 92.69 82 PHE A O 1
ATOM 635 N N . MET A 1 83 ? -20.034 18.367 21.420 1.00 92.81 83 MET A N 1
ATOM 636 C CA . MET A 1 83 ? -21.052 19.427 21.472 1.00 92.81 83 MET A CA 1
ATOM 637 C C . MET A 1 83 ? -20.544 20.736 22.095 1.00 92.81 83 MET A C 1
ATOM 639 O O . MET A 1 83 ? -21.171 21.776 21.920 1.00 92.81 83 MET A O 1
ATOM 643 N N . LYS A 1 84 ? -19.410 20.704 22.804 1.00 89.00 84 LYS A N 1
ATOM 644 C CA . LYS A 1 84 ? -18.742 21.902 23.339 1.00 89.00 84 LYS A CA 1
ATOM 645 C C . LYS A 1 84 ? -17.964 22.695 22.285 1.00 89.00 84 LYS A C 1
ATOM 647 O O . LYS A 1 84 ? -17.610 23.842 22.543 1.00 89.00 84 LYS A O 1
ATOM 652 N N . ALA A 1 85 ? -17.661 22.098 21.133 1.00 87.81 85 ALA A N 1
ATOM 653 C CA . ALA A 1 85 ? -16.892 22.747 20.079 1.00 87.81 85 ALA A CA 1
ATOM 654 C C . ALA A 1 85 ? -17.777 23.655 19.210 1.00 87.81 85 ALA A C 1
ATOM 656 O O . ALA A 1 85 ? -18.942 23.352 18.963 1.00 87.81 85 ALA A O 1
ATOM 657 N N . GLU A 1 86 ? -17.199 24.728 18.657 1.00 91.56 86 GLU A N 1
ATOM 658 C CA . GLU A 1 86 ? -17.894 25.604 17.695 1.00 91.56 86 GLU A CA 1
ATOM 659 C C . GLU A 1 86 ? -18.376 24.844 16.447 1.00 91.56 86 GLU A C 1
ATOM 661 O O . GLU A 1 86 ? -19.387 25.198 15.843 1.00 91.56 86 GLU A O 1
ATOM 666 N N . ASN A 1 87 ? -17.655 23.787 16.058 1.00 91.31 87 ASN A N 1
ATOM 667 C CA . ASN A 1 87 ? -18.025 22.897 14.964 1.00 91.31 87 ASN A CA 1
ATOM 668 C C . ASN A 1 87 ? -17.871 21.428 15.402 1.00 91.31 87 ASN A C 1
ATOM 670 O O . ASN A 1 87 ? -16.781 20.861 15.265 1.00 91.31 87 ASN A O 1
ATOM 674 N N . PRO A 1 88 ? -18.950 20.798 15.902 1.00 90.94 88 PRO A N 1
ATOM 675 C CA . PRO A 1 88 ? -18.898 19.428 16.409 1.00 90.94 88 PRO A CA 1
ATOM 676 C C . PRO A 1 88 ? -18.474 18.389 15.367 1.00 90.94 88 PRO A C 1
ATOM 678 O O . PRO A 1 88 ? -17.759 17.449 15.697 1.00 90.94 88 PRO A O 1
ATOM 681 N N . GLY A 1 89 ? -18.865 18.566 14.099 1.00 85.75 89 GLY A N 1
ATOM 682 C CA . GLY A 1 89 ? -18.484 17.648 13.020 1.00 85.75 89 GLY A CA 1
ATOM 683 C C . GLY A 1 89 ? -16.979 17.657 12.752 1.00 85.75 89 GLY A C 1
ATOM 684 O O . GLY A 1 89 ? -16.376 16.606 12.543 1.00 85.75 89 GLY A O 1
ATOM 685 N N . ARG A 1 90 ? -16.348 18.838 12.821 1.00 80.62 90 ARG A N 1
ATOM 686 C CA . ARG A 1 90 ? -14.890 18.963 12.712 1.00 80.62 90 ARG A CA 1
ATOM 687 C C . ARG A 1 90 ? -14.182 18.316 13.899 1.00 80.62 90 ARG A C 1
ATOM 689 O O . ARG A 1 90 ? -13.172 17.652 13.690 1.00 80.62 90 ARG A O 1
ATOM 696 N N . GLU A 1 91 ? -14.695 18.501 15.112 1.00 87.31 91 GLU A N 1
ATOM 697 C CA . GLU A 1 91 ? -14.077 17.929 16.312 1.00 87.31 91 GLU A CA 1
ATOM 698 C C . GLU A 1 91 ? -14.201 16.401 16.345 1.00 87.31 91 GLU A C 1
ATOM 700 O O . GLU A 1 91 ? -13.213 15.720 16.602 1.00 87.31 91 GLU A O 1
ATOM 705 N N . LEU A 1 92 ? -15.356 15.854 15.949 1.00 90.25 92 LEU A N 1
ATOM 706 C CA . LEU A 1 92 ? -15.524 14.416 15.730 1.00 90.25 92 LEU A CA 1
ATOM 707 C C . LEU A 1 92 ? -14.518 13.887 14.698 1.00 90.25 92 LEU A C 1
ATOM 709 O O . LEU A 1 92 ? -13.866 12.875 14.941 1.00 90.25 92 LEU A O 1
ATOM 713 N N . GLY A 1 93 ? -14.347 14.585 13.570 1.00 79.31 93 GLY A N 1
ATOM 714 C CA . GLY A 1 93 ? -13.362 14.209 12.553 1.00 79.31 93 GLY A CA 1
ATOM 715 C C . GLY A 1 93 ? -11.927 14.178 13.091 1.00 79.31 93 GLY A C 1
ATOM 716 O O . GLY A 1 93 ? -11.185 13.244 12.800 1.00 79.31 93 GLY A O 1
ATOM 717 N N . ARG A 1 94 ? -11.542 15.158 13.922 1.00 80.94 94 ARG A N 1
ATOM 718 C CA . ARG A 1 94 ? -10.227 15.178 14.589 1.00 80.94 94 ARG A CA 1
ATOM 719 C C . ARG A 1 94 ? -10.066 14.019 15.565 1.00 80.94 94 ARG A C 1
ATOM 721 O O . ARG A 1 94 ? -9.021 13.379 15.565 1.00 80.94 94 ARG A O 1
ATOM 728 N N . PHE A 1 95 ? -11.096 13.744 16.355 1.00 89.38 95 PHE A N 1
ATOM 729 C CA . PHE A 1 95 ? -11.091 12.680 17.349 1.00 89.38 95 PHE A CA 1
ATOM 730 C C . PHE A 1 95 ? -10.974 11.293 16.705 1.00 89.38 95 PHE A C 1
ATOM 732 O O . PHE A 1 95 ? -10.148 10.486 17.125 1.00 89.38 95 PHE A O 1
ATOM 739 N N . VAL A 1 96 ? -11.752 11.023 15.650 1.00 84.75 96 VAL A N 1
ATOM 740 C CA . VAL A 1 96 ? -11.654 9.774 14.873 1.00 84.75 96 VAL A CA 1
ATOM 741 C C . VAL A 1 96 ? -10.262 9.639 14.258 1.00 84.75 96 VAL A C 1
ATOM 743 O O . VAL A 1 96 ? -9.641 8.588 14.379 1.00 84.75 96 VAL A O 1
ATOM 746 N N . HIS A 1 97 ? -9.731 10.719 13.683 1.00 73.44 97 HIS A N 1
ATOM 747 C CA . HIS A 1 97 ? -8.389 10.714 13.108 1.00 73.44 97 HIS A CA 1
ATOM 748 C C . HIS A 1 97 ? -7.293 10.423 14.148 1.00 73.44 97 HIS A C 1
ATOM 750 O O . HIS A 1 97 ? -6.353 9.672 13.885 1.00 73.44 97 HIS A O 1
ATOM 756 N N . GLU A 1 98 ? -7.395 10.999 15.345 1.00 76.38 98 GLU A N 1
ATOM 757 C CA . GLU A 1 98 ? -6.459 10.733 16.437 1.00 76.38 98 GLU A CA 1
ATOM 758 C C . GLU A 1 98 ? -6.588 9.296 16.961 1.00 76.38 98 GLU A C 1
ATOM 760 O O . GLU A 1 98 ? -5.572 8.639 17.188 1.00 76.38 98 GLU A O 1
ATOM 765 N N . LEU A 1 99 ? -7.809 8.761 17.053 1.00 79.69 99 LEU A N 1
ATOM 766 C CA . LEU A 1 99 ? -8.047 7.357 17.386 1.00 79.69 99 LEU A CA 1
ATOM 767 C C . LEU A 1 99 ? -7.402 6.406 16.378 1.00 79.69 99 LEU A C 1
ATOM 769 O O . LEU A 1 99 ? -6.761 5.434 16.779 1.00 79.69 99 LEU A O 1
ATOM 773 N N . GLU A 1 100 ? -7.537 6.680 15.084 1.00 76.06 100 GLU A N 1
ATOM 774 C CA . GLU A 1 100 ? -6.884 5.911 14.021 1.00 76.06 100 GLU A CA 1
ATOM 775 C C . GLU A 1 100 ? -5.355 6.002 14.134 1.00 76.06 100 GLU A C 1
ATOM 777 O O . GLU A 1 100 ? -4.670 4.979 14.087 1.00 76.06 100 GLU A O 1
ATOM 782 N N . LYS A 1 101 ? -4.814 7.204 14.380 1.00 63.94 101 LYS A N 1
ATOM 783 C CA . LYS A 1 101 ? -3.373 7.439 14.579 1.00 63.94 101 LYS A CA 1
ATOM 784 C C . LYS A 1 101 ? -2.818 6.666 15.779 1.00 63.94 101 LYS A C 1
ATOM 786 O O . LYS A 1 101 ? -1.722 6.110 15.691 1.00 63.94 101 LYS A O 1
ATOM 791 N N . LEU A 1 102 ? -3.537 6.640 16.900 1.00 61.28 102 LEU A N 1
ATOM 792 C CA . LEU A 1 102 ? -3.116 5.918 18.101 1.00 61.28 102 LEU A CA 1
ATOM 793 C C . LEU A 1 102 ? -3.295 4.406 17.955 1.00 61.28 102 LEU A C 1
ATOM 795 O O . LEU A 1 102 ? -2.402 3.674 18.365 1.00 61.28 102 LEU A O 1
ATOM 799 N N . SER A 1 103 ? -4.369 3.948 17.302 1.00 59.31 103 SER A N 1
ATOM 800 C CA . SER A 1 103 ? -4.553 2.531 16.938 1.00 59.31 103 SER A CA 1
ATOM 801 C C . SER A 1 103 ? -3.405 2.030 16.057 1.00 59.31 103 SER A C 1
ATOM 803 O O . SER A 1 103 ? -2.975 0.886 16.168 1.00 59.31 103 SER A O 1
ATOM 805 N N . TYR A 1 104 ? -2.888 2.901 15.188 1.00 46.28 104 TYR A N 1
ATOM 806 C CA . TYR A 1 104 ? -1.739 2.607 14.342 1.00 46.28 104 TYR A CA 1
ATOM 807 C C . TYR A 1 104 ? -0.429 2.551 15.145 1.00 46.28 104 TYR A C 1
ATOM 809 O O . TYR A 1 104 ? 0.343 1.604 15.001 1.00 46.28 104 TYR A O 1
ATOM 817 N N . LYS A 1 105 ? -0.197 3.513 16.053 1.00 43.53 105 LYS A N 1
ATOM 818 C CA . LYS A 1 105 ? 0.993 3.538 16.926 1.00 43.53 105 LYS A CA 1
ATOM 819 C C . LYS A 1 105 ? 1.025 2.429 17.983 1.00 43.53 105 LYS A C 1
ATOM 821 O O . LYS A 1 105 ? 2.118 2.029 18.366 1.00 43.53 105 LYS A O 1
ATOM 826 N N . SER A 1 106 ? -0.126 1.960 18.467 1.00 41.81 106 SER A N 1
ATOM 827 C CA . SER A 1 106 ? -0.212 0.859 19.438 1.00 41.81 106 SER A CA 1
ATOM 828 C C . SER A 1 106 ? -0.076 -0.524 18.795 1.00 41.81 106 SER A C 1
ATOM 830 O O . SER A 1 106 ? 0.162 -1.499 19.505 1.00 41.81 106 SER A O 1
ATOM 832 N N . SER A 1 107 ? -0.163 -0.617 17.461 1.00 44.69 107 SER A N 1
ATOM 833 C CA . SER A 1 107 ? 0.174 -1.833 16.723 1.00 44.69 107 SER A CA 1
ATOM 834 C C . SER A 1 107 ? 1.696 -1.974 16.600 1.00 44.69 107 SER A C 1
ATOM 836 O O . SER A 1 107 ? 2.310 -1.655 15.581 1.00 44.69 107 SER A O 1
ATOM 838 N N . GLU A 1 108 ? 2.351 -2.474 17.648 1.00 43.25 108 GLU A N 1
ATOM 839 C CA . GLU A 1 108 ? 3.660 -3.094 17.456 1.00 43.25 108 GLU A CA 1
ATOM 840 C C . GLU A 1 108 ? 3.475 -4.322 16.541 1.00 43.25 108 GLU A C 1
ATOM 842 O O . GLU A 1 108 ? 3.165 -5.423 16.986 1.00 43.25 108 GLU A O 1
ATOM 847 N N . ARG A 1 109 ? 3.676 -4.081 15.233 1.00 50.19 109 ARG A N 1
ATOM 848 C CA . ARG A 1 109 ? 3.590 -4.993 14.072 1.00 50.19 109 ARG A CA 1
ATOM 849 C C . ARG A 1 109 ? 2.187 -5.311 13.539 1.00 50.19 109 ARG A C 1
ATOM 851 O O . ARG A 1 109 ? 1.860 -6.470 13.288 1.00 50.19 109 ARG A O 1
ATOM 858 N N . GLY A 1 110 ? 1.399 -4.276 13.246 1.00 65.62 110 GLY A N 1
ATOM 859 C CA . GLY A 1 110 ? 0.317 -4.412 12.269 1.00 65.62 110 GLY A CA 1
ATOM 860 C C . GLY A 1 110 ? 0.840 -4.853 10.889 1.00 65.62 110 GLY A C 1
ATOM 861 O O . GLY A 1 110 ? 1.982 -4.579 10.520 1.00 65.62 110 GLY A O 1
ATOM 862 N N . LEU A 1 111 ? 0.012 -5.567 10.121 1.00 82.12 111 LEU A N 1
ATOM 863 C CA . LEU A 1 111 ? 0.319 -5.940 8.736 1.00 82.12 111 LEU A CA 1
ATOM 864 C C . LEU A 1 111 ? 0.319 -4.677 7.855 1.00 82.12 111 LEU A C 1
ATOM 866 O O . LEU A 1 111 ? -0.729 -4.049 7.716 1.00 82.12 111 LEU A O 1
ATOM 870 N N . ASN A 1 112 ? 1.453 -4.339 7.230 1.00 89.50 112 ASN A N 1
ATOM 871 C CA . ASN A 1 112 ? 1.538 -3.194 6.322 1.00 89.50 112 ASN A CA 1
ATOM 872 C C . ASN A 1 112 ? 0.642 -3.408 5.095 1.00 89.50 112 ASN A C 1
ATOM 874 O O . ASN A 1 112 ? 0.665 -4.465 4.461 1.00 89.50 112 ASN A O 1
ATOM 878 N N . ILE A 1 113 ? -0.101 -2.384 4.706 1.00 93.50 113 ILE A N 1
ATOM 879 C CA . ILE A 1 113 ? -0.970 -2.378 3.538 1.00 93.50 113 ILE A CA 1
ATOM 880 C C . ILE A 1 113 ? -0.429 -1.368 2.536 1.00 93.50 113 ILE A C 1
ATOM 882 O O . ILE A 1 113 ? -0.440 -0.153 2.753 1.00 93.50 113 ILE A O 1
ATOM 886 N N . LYS A 1 114 ? 0.005 -1.888 1.391 1.00 96.88 114 LYS A N 1
ATOM 887 C CA . LYS A 1 114 ? 0.371 -1.104 0.218 1.00 96.88 114 LYS A CA 1
ATOM 888 C C . LYS A 1 114 ? -0.770 -1.130 -0.794 1.00 96.88 114 LYS A C 1
ATOM 890 O O . LYS A 1 114 ? -1.312 -2.190 -1.092 1.00 96.88 114 LYS A O 1
ATOM 895 N N . VAL A 1 115 ? -1.122 0.023 -1.361 1.00 97.56 115 VAL A N 1
ATOM 896 C CA . VAL A 1 115 ? -2.077 0.120 -2.478 1.00 97.56 115 VAL A CA 1
ATOM 897 C C . VAL A 1 115 ? -1.358 0.667 -3.702 1.00 97.56 115 VAL A C 1
ATOM 899 O O . VAL A 1 115 ? -0.866 1.792 -3.699 1.00 97.56 115 VAL A O 1
ATOM 902 N N . CYS A 1 116 ? -1.277 -0.128 -4.766 1.00 97.31 116 CYS A N 1
ATOM 903 C CA . CYS A 1 116 ? -0.420 0.154 -5.916 1.00 97.31 116 CYS A CA 1
ATOM 904 C C . CYS A 1 116 ? -1.201 0.461 -7.193 1.00 97.31 116 CYS A C 1
ATOM 906 O O . CYS A 1 116 ? -2.312 -0.023 -7.384 1.00 97.31 116 CYS A O 1
ATOM 908 N N . GLY A 1 117 ? -0.587 1.210 -8.111 1.00 96.50 117 GLY A N 1
ATOM 909 C CA . GLY A 1 117 ? -1.166 1.550 -9.409 1.00 96.50 117 GLY A CA 1
ATOM 910 C C . GLY A 1 117 ? -2.206 2.658 -9.313 1.00 96.50 117 GLY A C 1
ATOM 911 O O . GLY A 1 117 ? -3.251 2.554 -9.937 1.00 96.50 117 GLY A O 1
ATOM 912 N N . LEU A 1 118 ? -1.946 3.678 -8.497 1.00 96.88 118 LEU A N 1
ATOM 913 C CA . LEU A 1 118 ? -2.804 4.853 -8.360 1.00 96.88 118 LEU A CA 1
ATOM 914 C C . LEU A 1 118 ? -2.460 5.896 -9.425 1.00 96.88 118 LEU A C 1
ATOM 916 O O . LEU A 1 118 ? -1.287 6.195 -9.647 1.00 96.88 118 LEU A O 1
ATOM 920 N N . THR A 1 119 ? -3.482 6.465 -10.065 1.00 96.31 119 THR A N 1
ATOM 921 C CA . THR A 1 119 ? -3.285 7.466 -11.129 1.00 96.31 119 THR A CA 1
ATOM 922 C C . THR A 1 119 ? -4.120 8.731 -10.951 1.00 96.31 119 THR A C 1
ATOM 924 O O . THR A 1 119 ? -3.809 9.749 -11.563 1.00 96.31 119 THR A O 1
ATOM 927 N N . ASP A 1 120 ? -5.184 8.709 -10.152 1.00 95.12 120 ASP A N 1
ATOM 928 C CA . ASP A 1 120 ? -6.072 9.861 -9.988 1.00 95.12 120 ASP A CA 1
ATOM 929 C C . ASP A 1 120 ? -5.841 10.575 -8.643 1.00 95.12 120 ASP A C 1
ATOM 931 O O . ASP A 1 120 ? -5.847 9.905 -7.610 1.00 95.12 120 ASP A O 1
ATOM 935 N N . PRO A 1 121 ? -5.644 11.909 -8.619 1.00 91.88 121 PRO A N 1
ATOM 936 C CA . PRO A 1 121 ? -5.400 12.650 -7.382 1.00 91.88 121 PRO A CA 1
ATOM 937 C C . PRO A 1 121 ? -6.516 12.536 -6.339 1.00 91.88 121 PRO A C 1
ATOM 939 O O . PRO A 1 121 ? -6.207 12.420 -5.157 1.00 91.88 121 PRO A O 1
ATOM 942 N N . GLY A 1 122 ? -7.788 12.556 -6.749 1.00 90.62 122 GLY A N 1
ATOM 943 C CA . GLY A 1 122 ? -8.911 12.420 -5.818 1.00 90.62 122 GLY A CA 1
ATOM 944 C C . GLY A 1 122 ? -8.934 11.025 -5.206 1.00 90.62 122 GLY A C 1
ATOM 945 O O . GLY A 1 122 ? -8.956 10.875 -3.989 1.00 90.62 122 GLY A O 1
ATOM 946 N N . ASN A 1 123 ? -8.784 10.003 -6.049 1.00 93.50 123 ASN A N 1
ATOM 947 C CA . ASN A 1 123 ? -8.727 8.618 -5.595 1.00 93.50 123 ASN A CA 1
ATOM 948 C C . ASN A 1 123 ? -7.519 8.324 -4.691 1.00 93.50 123 ASN A C 1
ATOM 950 O O . ASN A 1 123 ? -7.630 7.529 -3.762 1.00 93.50 123 ASN A O 1
ATOM 954 N N . VAL A 1 124 ? -6.374 8.973 -4.928 1.00 93.31 124 VAL A N 1
ATOM 955 C CA . VAL A 1 124 ? -5.216 8.903 -4.026 1.00 93.31 124 VAL A CA 1
ATOM 956 C C . VAL A 1 124 ? -5.584 9.412 -2.635 1.00 93.31 124 VAL A C 1
ATOM 958 O O . VAL A 1 124 ? -5.287 8.727 -1.660 1.00 93.31 124 VAL A O 1
ATOM 961 N N . LEU A 1 125 ? -6.246 10.569 -2.535 1.00 89.25 125 LEU A N 1
ATOM 962 C CA . LEU A 1 125 ? -6.673 11.118 -1.245 1.00 89.25 125 LEU A CA 1
ATOM 963 C C . LEU A 1 125 ? -7.660 10.186 -0.537 1.00 89.25 125 LEU A C 1
ATOM 965 O O . LEU A 1 125 ? -7.484 9.907 0.646 1.00 89.25 125 LEU A O 1
ATOM 969 N N . ASP A 1 126 ? -8.636 9.640 -1.260 1.00 88.25 126 ASP A N 1
ATOM 970 C CA . ASP A 1 126 ?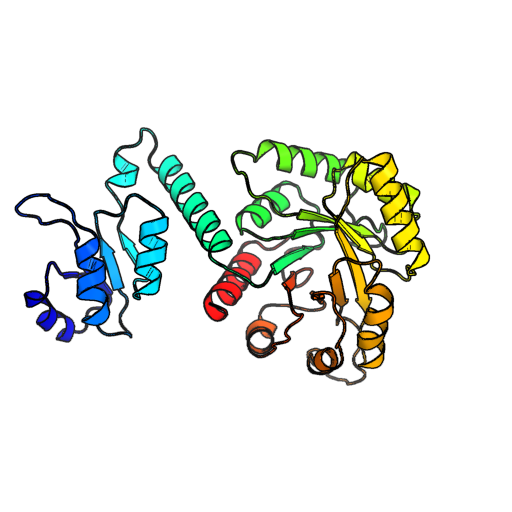 -9.594 8.695 -0.681 1.00 88.25 126 ASP A CA 1
ATOM 971 C C . ASP A 1 126 ? -8.901 7.437 -0.134 1.00 88.25 126 ASP A C 1
ATOM 973 O O . ASP A 1 126 ? -9.234 6.961 0.948 1.00 88.25 126 ASP A O 1
ATOM 977 N N . VAL A 1 127 ? -7.903 6.904 -0.851 1.00 91.00 127 VAL A N 1
ATOM 978 C CA . VAL A 1 127 ? -7.116 5.748 -0.390 1.00 91.00 127 VAL A CA 1
ATOM 979 C C . VAL A 1 127 ? -6.248 6.101 0.818 1.00 91.00 127 VAL A C 1
ATOM 981 O O . VAL A 1 127 ? -6.127 5.287 1.732 1.00 91.00 127 VAL A O 1
ATOM 984 N N . MET A 1 128 ? -5.671 7.305 0.865 1.00 86.69 128 MET A N 1
ATOM 985 C CA . MET A 1 128 ? -4.919 7.776 2.034 1.00 86.69 128 MET A CA 1
ATOM 986 C C . MET A 1 128 ? -5.782 7.799 3.296 1.00 86.69 128 MET A C 1
ATOM 988 O O . MET A 1 128 ? -5.303 7.419 4.362 1.00 86.69 128 MET A O 1
ATOM 992 N N . LEU A 1 129 ? -7.050 8.201 3.175 1.00 83.88 129 LEU A N 1
ATOM 993 C CA . LEU A 1 129 ? -7.994 8.258 4.295 1.00 83.88 129 LEU A CA 1
ATOM 994 C C . LEU A 1 129 ? -8.377 6.875 4.843 1.00 83.88 129 LEU A C 1
ATOM 996 O O . LEU A 1 129 ? -8.911 6.792 5.940 1.00 83.88 129 LEU A O 1
ATOM 1000 N N . LEU A 1 130 ? -8.059 5.782 4.139 1.00 83.31 130 LEU A N 1
ATOM 1001 C CA . LEU A 1 130 ? -8.188 4.417 4.673 1.00 83.31 130 LEU A CA 1
ATOM 1002 C C . LEU A 1 130 ? -7.037 4.041 5.628 1.00 83.31 130 LEU A C 1
ATOM 1004 O O . LEU A 1 130 ? -7.000 2.930 6.168 1.00 83.31 130 LEU A O 1
ATOM 1008 N N . GLY A 1 131 ? -6.070 4.945 5.810 1.00 84.12 131 GLY A N 1
ATOM 1009 C CA . GLY A 1 131 ? -4.921 4.760 6.687 1.00 84.12 131 GLY A CA 1
ATOM 1010 C C . GLY A 1 131 ? -3.946 3.704 6.178 1.00 84.12 131 GLY A C 1
ATOM 1011 O O . GLY A 1 131 ? -3.400 2.970 6.987 1.00 84.12 131 GLY A O 1
ATOM 1012 N N . VAL A 1 132 ? -3.787 3.550 4.862 1.00 89.38 132 VAL A N 1
ATOM 1013 C CA . VAL A 1 132 ? -2.794 2.625 4.281 1.00 89.38 132 VAL A CA 1
ATOM 1014 C C . VAL A 1 132 ? -1.367 3.114 4.544 1.00 89.38 132 VAL A C 1
ATOM 1016 O O . VAL A 1 132 ? -1.156 4.299 4.793 1.00 89.38 132 VAL A O 1
ATOM 1019 N N . ASP A 1 133 ? -0.387 2.223 4.426 1.00 91.12 133 ASP A N 1
ATOM 1020 C CA . ASP A 1 133 ? 1.005 2.495 4.815 1.00 91.12 133 ASP A CA 1
ATOM 1021 C C . ASP A 1 133 ? 1.861 2.950 3.634 1.00 91.12 133 ASP A C 1
ATOM 1023 O O . ASP A 1 133 ? 2.816 3.715 3.785 1.00 91.12 133 ASP A O 1
ATOM 1027 N N . MET A 1 134 ? 1.520 2.487 2.429 1.00 95.50 134 MET A N 1
ATOM 1028 C CA . MET A 1 134 ? 2.272 2.777 1.211 1.00 95.50 134 MET A CA 1
ATOM 1029 C C . MET A 1 134 ? 1.342 2.971 0.012 1.00 95.50 134 MET A C 1
ATOM 1031 O O . MET A 1 134 ? 0.392 2.215 -0.198 1.00 95.50 134 MET A O 1
ATOM 1035 N N . LEU A 1 135 ? 1.670 3.943 -0.836 1.00 97.38 135 LEU A N 1
ATOM 1036 C CA . LEU A 1 135 ? 1.012 4.186 -2.118 1.00 97.38 135 LEU A CA 1
ATOM 1037 C C . LEU A 1 135 ? 1.992 3.919 -3.257 1.00 97.38 135 LEU A C 1
ATOM 1039 O O . LEU A 1 135 ? 3.083 4.482 -3.286 1.00 97.38 135 LEU A O 1
ATOM 1043 N N . GLY A 1 136 ? 1.605 3.070 -4.205 1.00 98.19 136 GLY A N 1
ATOM 1044 C CA . GLY A 1 136 ? 2.425 2.715 -5.360 1.00 98.19 136 GLY A CA 1
ATOM 1045 C C . GLY A 1 136 ? 2.039 3.480 -6.626 1.00 98.19 136 GLY A C 1
ATOM 1046 O O . GLY A 1 136 ? 0.898 3.392 -7.087 1.00 98.19 136 GLY A O 1
ATOM 1047 N N . PHE A 1 137 ? 3.017 4.141 -7.239 1.00 98.62 137 PHE A N 1
ATOM 1048 C CA . PHE A 1 137 ? 2.883 4.938 -8.460 1.00 98.62 137 PHE A CA 1
ATOM 1049 C C . PHE A 1 137 ? 3.720 4.318 -9.578 1.00 98.62 137 PHE A C 1
ATOM 1051 O O . PHE A 1 137 ? 4.936 4.225 -9.450 1.00 98.62 137 PHE A O 1
ATOM 1058 N N . ILE A 1 138 ? 3.094 3.848 -10.661 1.00 98.50 138 ILE A N 1
ATOM 1059 C CA . ILE A 1 138 ? 3.798 3.070 -11.692 1.00 98.50 138 ILE A CA 1
ATOM 1060 C C . ILE A 1 138 ? 4.357 3.990 -12.779 1.00 98.50 138 ILE A C 1
ATOM 1062 O O . ILE A 1 138 ? 3.597 4.610 -13.516 1.00 98.50 138 ILE A O 1
ATOM 1066 N N . PHE A 1 139 ? 5.683 4.018 -12.920 1.00 98.25 139 PHE A N 1
ATOM 1067 C CA . PHE A 1 139 ? 6.410 4.807 -13.923 1.00 98.25 139 PHE A CA 1
ATOM 1068 C C . PHE A 1 139 ? 6.806 3.997 -15.170 1.00 98.25 139 PHE A C 1
ATOM 1070 O O . PHE A 1 139 ? 7.541 4.483 -16.026 1.00 98.25 139 PHE A O 1
ATOM 1077 N N . TYR A 1 140 ? 6.274 2.783 -15.320 1.00 97.50 140 TYR A N 1
ATOM 1078 C CA . TYR A 1 140 ? 6.456 1.951 -16.509 1.00 97.50 140 TYR A CA 1
ATOM 1079 C C . TYR A 1 140 ? 5.376 2.238 -17.563 1.00 97.50 140 TYR A C 1
ATOM 1081 O O . TYR A 1 140 ? 4.195 1.985 -17.320 1.00 97.50 140 TYR A O 1
ATOM 1089 N N . LYS A 1 141 ? 5.781 2.773 -18.723 1.00 95.88 141 LYS A N 1
ATOM 1090 C CA . LYS A 1 141 ? 4.878 3.314 -19.761 1.00 95.88 141 LYS A CA 1
ATOM 1091 C C . LYS A 1 141 ? 3.912 2.290 -20.357 1.00 95.88 141 LYS A C 1
ATOM 1093 O O . LYS A 1 141 ? 2.796 2.667 -20.700 1.00 95.88 141 LYS A O 1
ATOM 1098 N N . ASP A 1 142 ? 4.306 1.020 -20.438 1.00 95.75 142 ASP A N 1
ATOM 1099 C CA . ASP A 1 142 ? 3.451 -0.031 -21.012 1.00 95.75 142 ASP A CA 1
ATOM 1100 C C . ASP A 1 142 ? 2.407 -0.554 -20.010 1.00 95.75 142 ASP A C 1
ATOM 1102 O O . ASP A 1 142 ? 1.540 -1.361 -20.349 1.00 95.75 142 ASP A O 1
ATOM 1106 N N . SER A 1 143 ? 2.452 -0.092 -18.756 1.00 95.94 143 SER A N 1
ATOM 1107 C CA . SER A 1 143 ? 1.429 -0.414 -17.769 1.00 95.94 143 SER A CA 1
ATOM 1108 C C . SER A 1 143 ? 0.132 0.351 -18.059 1.00 95.94 143 SER A C 1
ATOM 1110 O O . SER A 1 143 ? 0.161 1.577 -18.179 1.00 95.94 143 SER A O 1
ATOM 1112 N N . PRO A 1 144 ? -1.050 -0.295 -18.001 1.00 95.44 144 PRO A N 1
ATOM 1113 C CA . PRO A 1 144 ? -2.336 0.412 -18.061 1.00 95.44 144 PRO A CA 1
ATOM 1114 C C . PRO A 1 144 ? -2.576 1.319 -16.840 1.00 95.44 144 PRO A C 1
ATOM 1116 O O . PRO A 1 144 ? -3.571 2.031 -16.778 1.00 95.44 144 PRO A O 1
ATOM 1119 N N . ARG A 1 145 ? -1.683 1.257 -15.845 1.00 97.50 145 ARG A N 1
ATOM 1120 C CA . ARG A 1 145 ? -1.696 2.045 -14.607 1.00 97.50 145 ARG A CA 1
ATOM 1121 C C . ARG A 1 145 ? -0.526 3.032 -14.558 1.00 97.50 145 ARG A C 1
ATOM 1123 O O . ARG A 1 145 ? -0.145 3.462 -13.472 1.00 97.50 145 ARG A O 1
ATOM 1130 N N . TYR A 1 146 ? 0.085 3.328 -15.707 1.00 98.12 146 TYR A N 1
ATOM 1131 C CA . TYR A 1 146 ? 1.155 4.311 -15.818 1.00 98.12 146 TYR A CA 1
ATOM 1132 C C . TYR A 1 146 ? 0.679 5.689 -15.344 1.00 98.12 146 TYR A C 1
ATOM 1134 O O . TYR A 1 146 ? -0.362 6.185 -15.785 1.00 98.12 146 TYR A O 1
ATOM 1142 N N . VAL A 1 147 ? 1.454 6.325 -14.467 1.00 97.56 147 VAL A N 1
ATOM 1143 C CA . VAL A 1 147 ? 1.233 7.713 -14.058 1.00 97.56 147 VAL A CA 1
ATOM 1144 C C . VAL A 1 147 ? 2.224 8.623 -14.780 1.00 97.56 147 VAL A C 1
ATOM 1146 O O . VAL A 1 147 ? 3.439 8.461 -14.677 1.00 97.56 147 VAL A O 1
ATOM 1149 N N . SER A 1 148 ? 1.705 9.595 -15.534 1.00 96.88 148 SER A N 1
ATOM 1150 C CA . SER A 1 148 ? 2.558 10.572 -16.213 1.00 96.88 148 SER A CA 1
ATOM 1151 C C . SER A 1 148 ? 3.180 11.558 -15.212 1.00 96.88 148 SER A C 1
ATOM 1153 O O . SER A 1 148 ? 2.595 11.801 -14.149 1.00 96.88 148 SER A O 1
ATOM 1155 N N . PRO A 1 149 ? 4.323 12.186 -15.539 1.00 96.75 149 PRO A N 1
ATOM 1156 C CA . PRO A 1 149 ? 4.940 13.204 -14.690 1.00 96.75 149 PRO A CA 1
ATOM 1157 C C . PRO A 1 149 ? 3.996 14.347 -14.286 1.00 96.75 149 PRO A C 1
ATOM 1159 O O . PRO A 1 149 ? 3.980 14.758 -13.131 1.00 96.75 149 PRO A O 1
ATOM 1162 N N . GLU A 1 150 ? 3.161 14.827 -15.207 1.00 96.56 150 GLU A N 1
ATOM 1163 C CA . GLU A 1 150 ? 2.222 15.938 -14.982 1.00 96.56 150 GLU A CA 1
ATOM 1164 C C . GLU A 1 150 ? 1.109 15.543 -14.001 1.00 96.56 150 GLU A C 1
ATOM 1166 O O . GLU A 1 150 ? 0.664 16.323 -13.149 1.00 96.56 150 GLU A O 1
ATOM 1171 N N . ARG A 1 151 ? 0.656 14.293 -14.117 1.00 96.19 151 ARG A N 1
ATOM 1172 C CA . ARG A 1 151 ? -0.338 13.703 -13.226 1.00 96.19 151 ARG A CA 1
ATOM 1173 C C . ARG A 1 151 ? 0.255 13.479 -11.839 1.00 96.19 151 ARG A C 1
ATOM 1175 O O . ARG A 1 151 ? -0.380 13.848 -10.854 1.00 96.19 151 ARG A O 1
ATOM 1182 N N . MET A 1 152 ? 1.492 12.990 -11.763 1.00 97.44 152 MET A N 1
ATOM 1183 C CA . MET A 1 152 ? 2.215 12.842 -10.502 1.00 97.44 152 MET A CA 1
ATOM 1184 C C . MET A 1 152 ? 2.465 14.191 -9.813 1.00 97.44 152 MET A C 1
ATOM 1186 O O . MET A 1 152 ? 2.282 14.290 -8.604 1.00 97.44 152 MET A O 1
ATOM 1190 N N . ASP A 1 153 ? 2.778 15.262 -10.551 1.00 97.00 153 ASP A N 1
ATOM 1191 C CA . ASP A 1 153 ? 2.875 16.611 -9.970 1.00 97.00 153 ASP A CA 1
ATOM 1192 C C . ASP A 1 153 ? 1.548 17.051 -9.330 1.00 97.00 153 ASP A C 1
ATOM 1194 O O . ASP A 1 153 ? 1.531 17.691 -8.277 1.00 97.00 153 ASP A O 1
ATOM 1198 N N . THR A 1 154 ? 0.418 16.707 -9.955 1.00 96.25 154 THR A N 1
ATOM 1199 C CA . THR A 1 154 ? -0.916 17.015 -9.417 1.00 96.25 154 THR A CA 1
ATOM 1200 C C . THR A 1 154 ? -1.203 16.213 -8.152 1.00 96.25 154 THR A C 1
ATOM 1202 O O . THR A 1 154 ? -1.694 16.779 -7.176 1.00 96.25 154 THR A O 1
ATOM 1205 N N . ILE A 1 155 ? -0.829 14.932 -8.136 1.00 94.81 155 ILE A N 1
ATOM 1206 C CA . ILE A 1 155 ? -0.906 14.078 -6.946 1.00 94.81 155 ILE A CA 1
ATOM 1207 C C . ILE A 1 155 ? -0.048 14.659 -5.817 1.00 94.81 155 ILE A C 1
ATOM 1209 O O . ILE A 1 155 ? -0.543 14.819 -4.709 1.00 94.81 155 ILE A O 1
ATOM 1213 N N . CYS A 1 156 ? 1.201 15.045 -6.090 1.00 94.00 156 CYS A N 1
ATOM 1214 C CA . CYS A 1 156 ? 2.088 15.657 -5.099 1.00 94.00 156 CYS A CA 1
ATOM 1215 C C . CYS A 1 156 ? 1.485 16.927 -4.486 1.00 94.00 156 CYS A C 1
ATOM 1217 O O . CYS A 1 156 ? 1.523 17.084 -3.269 1.00 94.00 156 CYS A O 1
ATOM 1219 N N . ARG A 1 157 ? 0.883 17.804 -5.302 1.00 91.56 157 ARG A N 1
ATOM 1220 C CA . ARG A 1 157 ? 0.195 19.004 -4.799 1.00 91.56 157 ARG A CA 1
ATOM 1221 C C . ARG A 1 157 ? -0.987 18.654 -3.896 1.00 91.56 157 ARG A C 1
ATOM 1223 O O . ARG A 1 157 ? -1.122 19.251 -2.835 1.00 91.56 157 ARG A O 1
ATOM 1230 N N . ALA A 1 158 ? -1.813 17.684 -4.285 1.00 86.12 158 ALA A N 1
ATOM 1231 C CA . ALA A 1 158 ? -2.927 17.222 -3.458 1.00 86.12 158 ALA A CA 1
ATOM 1232 C C . ALA A 1 158 ? -2.432 16.628 -2.124 1.00 86.12 158 ALA A C 1
ATOM 1234 O O . ALA A 1 158 ? -2.946 16.962 -1.059 1.00 86.12 158 ALA A O 1
ATOM 1235 N N . PHE A 1 159 ? -1.367 15.825 -2.179 1.00 84.00 159 PHE A N 1
ATOM 1236 C CA . PHE A 1 159 ? -0.696 15.222 -1.024 1.00 84.00 159 PHE A CA 1
ATOM 1237 C C . PHE A 1 159 ? -0.095 16.266 -0.062 1.00 84.00 159 PHE A C 1
ATOM 1239 O O . PHE A 1 159 ? 0.003 16.029 1.147 1.00 84.00 159 PHE A O 1
ATOM 1246 N N . ASP A 1 160 ? 0.319 17.420 -0.595 1.00 83.31 160 ASP A N 1
ATOM 1247 C CA . ASP A 1 160 ? 0.803 18.559 0.186 1.00 83.31 160 ASP A CA 1
ATOM 1248 C C . ASP A 1 160 ? -0.326 19.424 0.771 1.00 83.31 160 ASP A C 1
ATOM 1250 O O . ASP A 1 160 ? -0.152 20.046 1.815 1.00 83.31 160 ASP A O 1
ATOM 1254 N N . GLN A 1 161 ? -1.484 19.480 0.113 1.00 78.56 161 GLN A N 1
ATOM 1255 C CA . GLN A 1 161 ? -2.623 20.298 0.544 1.00 78.56 161 GLN A CA 1
ATOM 1256 C C . GLN A 1 161 ? -3.506 19.604 1.577 1.00 78.56 161 GLN A C 1
ATOM 1258 O O . GLN A 1 161 ? -4.080 20.270 2.434 1.00 78.56 161 GLN A O 1
ATOM 1263 N N . ALA A 1 162 ? -3.593 18.275 1.539 1.00 70.62 162 ALA A N 1
ATOM 1264 C CA . ALA A 1 162 ? -4.370 17.492 2.497 1.00 70.62 162 ALA A CA 1
ATOM 1265 C C . ALA A 1 162 ? -3.795 17.518 3.936 1.00 70.62 162 ALA A C 1
ATOM 1267 O O . ALA A 1 162 ? -4.301 16.829 4.820 1.00 70.62 162 ALA A O 1
ATOM 1268 N N . ILE A 1 163 ? -2.731 18.289 4.201 1.00 55.41 163 ILE A N 1
ATOM 1269 C CA . ILE A 1 163 ? -1.938 18.185 5.428 1.00 55.41 163 ILE A CA 1
ATOM 1270 C C . ILE A 1 163 ? -2.513 19.014 6.576 1.00 55.41 163 ILE A C 1
ATOM 1272 O O . ILE A 1 163 ? -2.400 20.238 6.615 1.00 55.41 163 ILE A O 1
ATOM 1276 N N . SER A 1 164 ? -2.966 18.294 7.600 1.00 53.81 164 SER A N 1
ATOM 1277 C CA . SER A 1 164 ? -2.830 18.702 9.006 1.00 53.81 164 SER A CA 1
ATOM 1278 C C . SER A 1 164 ? -2.310 17.566 9.914 1.00 53.81 164 SER A C 1
ATOM 1280 O O . SER A 1 164 ? -2.282 17.736 11.129 1.00 53.81 164 SER A O 1
ATOM 1282 N N . SER A 1 165 ? -1.868 16.426 9.352 1.00 46.38 165 SER A N 1
ATOM 1283 C CA . SER A 1 165 ? -1.416 15.242 10.104 1.00 46.38 165 SER A CA 1
ATOM 1284 C C . SER A 1 165 ? 0.090 14.956 9.964 1.00 46.38 165 SER A C 1
ATOM 1286 O O . SER A 1 165 ? 0.684 15.151 8.902 1.00 46.38 165 SER A O 1
ATOM 1288 N N . ASP A 1 166 ? 0.691 14.442 11.045 1.00 51.84 166 ASP A N 1
ATOM 1289 C CA . ASP A 1 166 ? 2.113 14.053 11.135 1.00 51.84 166 ASP A CA 1
ATOM 1290 C C . ASP A 1 166 ? 2.435 12.662 10.556 1.00 51.84 166 ASP A C 1
ATOM 1292 O O . ASP A 1 166 ? 3.595 12.256 10.552 1.00 51.84 166 ASP A O 1
ATOM 1296 N N . VAL A 1 167 ? 1.437 11.886 10.122 1.00 58.16 167 VAL A N 1
ATOM 1297 C CA . VAL A 1 167 ? 1.641 10.506 9.648 1.00 58.16 167 VAL A CA 1
ATOM 1298 C C . VAL A 1 167 ? 1.008 10.369 8.274 1.00 58.16 167 VAL A C 1
ATOM 1300 O O . VAL A 1 167 ? -0.198 10.561 8.119 1.00 58.16 167 VAL A O 1
ATOM 1303 N N . LYS A 1 168 ? 1.839 10.077 7.272 1.00 77.12 168 LYS A N 1
ATOM 1304 C CA . LYS A 1 168 ? 1.437 9.916 5.875 1.00 77.12 168 LYS A CA 1
ATOM 1305 C C . LYS A 1 168 ? 1.954 8.590 5.327 1.00 77.12 168 LYS A C 1
ATOM 1307 O O . LYS A 1 168 ? 3.050 8.190 5.726 1.00 77.12 168 LYS A O 1
ATOM 1312 N N . PRO A 1 169 ? 1.233 7.958 4.385 1.00 89.75 169 PRO A N 1
ATOM 1313 C CA . PRO A 1 169 ? 1.761 6.797 3.689 1.00 89.75 169 PRO A CA 1
ATOM 1314 C C . PRO A 1 169 ? 3.012 7.152 2.892 1.00 89.75 169 PRO A C 1
ATOM 1316 O O . PRO A 1 169 ? 3.129 8.256 2.354 1.00 89.75 169 PRO A O 1
ATOM 1319 N N . LEU A 1 170 ? 3.904 6.178 2.745 1.00 92.75 170 LEU A N 1
ATOM 1320 C CA . LEU A 1 170 ? 5.082 6.306 1.895 1.00 92.75 170 LEU A CA 1
ATOM 1321 C C . LEU A 1 170 ? 4.670 6.347 0.419 1.00 92.75 170 LEU A C 1
ATOM 1323 O O . LEU A 1 170 ? 3.904 5.502 -0.051 1.00 92.75 170 LEU A O 1
ATOM 1327 N N . LYS A 1 171 ? 5.217 7.294 -0.344 1.00 96.81 171 LYS A N 1
ATOM 1328 C CA . LYS A 1 171 ? 5.087 7.327 -1.805 1.00 96.81 171 LYS A CA 1
ATOM 1329 C C . LYS A 1 171 ? 6.162 6.446 -2.430 1.00 96.81 171 LYS A C 1
ATOM 1331 O O . LYS A 1 171 ? 7.341 6.799 -2.419 1.00 96.81 171 LYS A O 1
ATOM 1336 N N . ILE A 1 172 ? 5.745 5.330 -3.015 1.00 98.56 172 ILE A N 1
ATOM 1337 C CA . ILE A 1 172 ? 6.625 4.351 -3.651 1.00 98.56 172 ILE A CA 1
ATOM 1338 C C . ILE A 1 172 ? 6.507 4.460 -5.172 1.00 98.56 172 ILE A C 1
ATOM 1340 O O . ILE A 1 172 ? 5.441 4.210 -5.737 1.00 98.56 172 ILE A O 1
ATOM 1344 N N . GLY A 1 173 ? 7.598 4.811 -5.853 1.00 98.62 173 GLY A N 1
ATOM 1345 C CA . GLY A 1 173 ? 7.654 4.760 -7.317 1.00 98.62 173 GLY A CA 1
ATOM 1346 C C . GLY A 1 173 ? 7.988 3.356 -7.809 1.00 98.62 173 GLY A C 1
ATOM 1347 O O . GLY A 1 173 ? 8.968 2.777 -7.361 1.00 98.62 173 GLY A O 1
ATOM 1348 N N . VAL A 1 174 ? 7.196 2.803 -8.722 1.00 98.75 174 VAL A N 1
ATOM 1349 C CA . VAL A 1 174 ? 7.417 1.474 -9.304 1.00 98.75 174 VAL A CA 1
ATOM 1350 C C . VAL A 1 174 ? 8.057 1.614 -10.677 1.00 98.75 174 VAL A C 1
ATOM 1352 O O . VAL A 1 174 ? 7.480 2.245 -11.568 1.00 98.75 174 VAL A O 1
ATOM 1355 N N . PHE A 1 175 ? 9.213 0.985 -10.845 1.00 98.62 175 PHE A N 1
ATOM 1356 C CA . PHE A 1 175 ? 10.024 1.016 -12.055 1.00 98.62 175 PHE A CA 1
ATOM 1357 C C . PHE A 1 175 ? 10.274 -0.407 -12.553 1.00 98.62 175 PHE A C 1
ATOM 1359 O O . PHE A 1 175 ? 10.274 -1.357 -11.770 1.00 98.62 175 PHE A O 1
ATOM 1366 N N . VAL A 1 176 ? 10.443 -0.541 -13.864 1.00 97.75 176 VAL A N 1
ATOM 1367 C CA . VAL A 1 176 ? 10.762 -1.805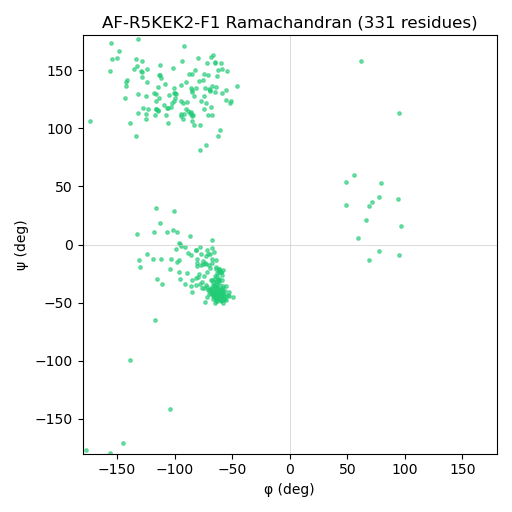 -14.536 1.00 97.75 176 VAL A CA 1
ATOM 1368 C C . VAL A 1 176 ? 11.912 -1.499 -15.476 1.00 97.75 176 VAL A C 1
ATOM 1370 O O . VAL A 1 176 ? 11.730 -0.691 -16.390 1.00 97.75 176 VAL A O 1
ATOM 1373 N N . ASP A 1 177 ? 13.088 -2.061 -15.194 1.00 97.69 177 ASP A N 1
ATOM 1374 C CA . ASP A 1 177 ? 14.294 -1.965 -16.032 1.00 97.69 177 ASP A CA 1
ATOM 1375 C C . ASP A 1 177 ? 14.626 -0.525 -16.465 1.00 97.69 177 ASP A C 1
ATOM 1377 O O . ASP A 1 177 ? 15.086 -0.254 -17.574 1.00 97.69 177 ASP A O 1
ATOM 1381 N N . SER A 1 178 ? 14.331 0.435 -15.586 1.00 97.56 178 SER A N 1
ATOM 1382 C CA . SER A 1 178 ? 14.547 1.857 -15.844 1.00 97.56 178 SER A CA 1
ATOM 1383 C C . SER A 1 178 ? 15.982 2.248 -15.504 1.00 97.56 178 SER A C 1
ATOM 1385 O O . SER A 1 178 ? 16.573 1.718 -14.562 1.00 97.56 178 SER A O 1
ATOM 1387 N N . ALA A 1 179 ? 16.543 3.203 -16.248 1.00 98.00 179 ALA A N 1
ATOM 1388 C CA . ALA A 1 179 ? 17.878 3.714 -15.965 1.00 98.00 179 ALA A CA 1
ATOM 1389 C C . ALA A 1 179 ? 17.928 4.390 -14.585 1.00 98.00 179 ALA A C 1
ATOM 1391 O O . ALA A 1 179 ? 16.973 5.053 -14.171 1.00 98.00 179 ALA A O 1
ATOM 1392 N N . VAL A 1 180 ? 19.064 4.267 -13.890 1.00 98.12 180 VAL A N 1
ATOM 1393 C CA . VAL A 1 180 ? 19.271 4.870 -12.560 1.00 98.12 180 VAL A CA 1
ATOM 1394 C C . VAL A 1 180 ? 18.975 6.372 -12.578 1.00 98.12 180 VAL A C 1
ATOM 1396 O O . VAL A 1 180 ? 18.259 6.857 -11.705 1.00 98.12 180 VAL A O 1
ATOM 1399 N N . ASP A 1 181 ? 19.436 7.092 -13.602 1.00 98.00 181 ASP A N 1
ATOM 1400 C CA . ASP A 1 181 ? 19.237 8.542 -13.725 1.00 98.00 181 ASP A CA 1
ATOM 1401 C C . ASP A 1 181 ? 17.754 8.938 -13.830 1.00 98.00 181 ASP A C 1
ATOM 1403 O O . ASP A 1 181 ? 17.328 9.936 -13.237 1.00 98.00 181 ASP A O 1
ATOM 1407 N N . ASP A 1 182 ? 16.942 8.137 -14.527 1.00 98.06 182 ASP A N 1
ATOM 1408 C CA . ASP A 1 182 ? 15.499 8.368 -14.647 1.00 98.06 182 ASP A CA 1
ATOM 1409 C C . ASP A 1 182 ? 14.800 8.165 -13.296 1.00 98.06 182 ASP A C 1
ATOM 1411 O O . ASP A 1 182 ? 13.952 8.970 -12.893 1.00 98.06 182 ASP A O 1
ATOM 1415 N N . ILE A 1 183 ? 15.191 7.117 -12.563 1.00 98.50 183 ILE A N 1
ATOM 1416 C CA . ILE A 1 183 ? 14.658 6.821 -11.229 1.00 98.50 183 ILE A CA 1
ATOM 1417 C C . ILE A 1 183 ? 15.035 7.942 -10.258 1.00 98.50 183 ILE A C 1
ATOM 1419 O O . ILE A 1 183 ? 14.164 8.475 -9.571 1.00 98.50 183 ILE A O 1
ATOM 1423 N N . VAL A 1 184 ? 16.307 8.351 -10.228 1.00 98.44 184 VAL A N 1
ATOM 1424 C CA . VAL A 1 184 ? 16.803 9.443 -9.374 1.00 98.44 184 VAL A CA 1
ATOM 1425 C C . VAL A 1 184 ? 16.061 10.746 -9.675 1.00 98.44 184 VAL A C 1
ATOM 1427 O O . VAL A 1 184 ? 15.619 11.434 -8.752 1.00 98.44 184 VAL A O 1
ATOM 1430 N N . THR A 1 185 ? 15.846 11.056 -10.956 1.00 98.25 185 THR A N 1
ATOM 1431 C CA . THR A 1 185 ? 15.080 12.233 -11.387 1.00 98.25 185 THR A CA 1
ATOM 1432 C C . THR A 1 185 ? 13.649 12.198 -10.849 1.00 98.25 185 THR A C 1
ATOM 1434 O O . THR A 1 185 ? 13.159 13.198 -10.316 1.00 98.25 185 THR A O 1
ATOM 1437 N N . ALA A 1 186 ? 12.974 11.050 -10.942 1.00 98.31 186 ALA A N 1
ATOM 1438 C CA . ALA A 1 186 ? 11.623 10.878 -10.417 1.00 98.31 186 ALA A CA 1
ATOM 1439 C C . ALA A 1 186 ? 11.578 10.977 -8.881 1.00 98.31 186 ALA A C 1
ATOM 1441 O O . ALA A 1 186 ? 10.713 11.665 -8.334 1.00 98.31 186 ALA A O 1
ATOM 1442 N N . VAL A 1 187 ? 12.527 10.347 -8.180 1.00 98.31 187 VAL A N 1
ATOM 1443 C CA . VAL A 1 187 ? 12.647 10.410 -6.715 1.00 98.31 187 VAL A CA 1
ATOM 1444 C C . VAL A 1 187 ? 12.807 11.852 -6.244 1.00 98.31 187 VAL A C 1
ATOM 1446 O O . VAL A 1 187 ? 12.079 12.279 -5.344 1.00 98.31 187 VAL A O 1
ATOM 1449 N N . ALA A 1 188 ? 13.705 12.610 -6.876 1.00 97.69 188 ALA A N 1
ATOM 1450 C CA . ALA A 1 188 ? 13.953 14.006 -6.544 1.00 97.69 188 ALA A CA 1
ATOM 1451 C C . ALA A 1 188 ? 12.726 14.884 -6.837 1.00 97.69 188 ALA A C 1
ATOM 1453 O O . ALA A 1 188 ? 12.253 15.604 -5.956 1.00 97.69 188 ALA A O 1
ATOM 1454 N N . ARG A 1 189 ? 12.160 14.786 -8.048 1.00 97.31 189 ARG A N 1
ATOM 1455 C CA . ARG A 1 189 ? 11.029 15.623 -8.485 1.00 97.31 189 ARG A CA 1
ATOM 1456 C C . ARG A 1 189 ? 9.771 15.387 -7.655 1.00 97.31 189 ARG A C 1
ATOM 1458 O O . ARG A 1 189 ? 9.123 16.341 -7.231 1.00 97.31 189 ARG A O 1
ATOM 1465 N N . PHE A 1 190 ? 9.414 14.127 -7.419 1.00 97.38 190 PHE A N 1
ATOM 1466 C CA . PHE A 1 190 ? 8.153 13.772 -6.762 1.00 97.38 190 PHE A CA 1
ATOM 1467 C C . PHE A 1 190 ? 8.300 13.538 -5.255 1.00 97.38 190 PHE A C 1
ATOM 1469 O O . PHE A 1 190 ? 7.309 13.246 -4.574 1.00 97.38 190 PHE A O 1
ATOM 1476 N N . ARG A 1 191 ? 9.520 13.703 -4.718 1.00 95.12 191 ARG A N 1
ATOM 1477 C CA . ARG A 1 191 ? 9.871 13.431 -3.317 1.00 95.12 191 ARG A CA 1
ATOM 1478 C C . ARG A 1 191 ? 9.364 12.048 -2.903 1.00 95.12 191 ARG A C 1
ATOM 1480 O O . ARG A 1 191 ? 8.562 11.947 -1.978 1.00 95.12 191 ARG A O 1
ATOM 1487 N N . LEU A 1 192 ? 9.731 11.022 -3.672 1.00 97.38 192 LEU A N 1
ATOM 1488 C CA . LEU A 1 192 ? 9.336 9.639 -3.389 1.00 97.38 192 LEU A CA 1
ATOM 1489 C C . LEU A 1 192 ? 10.061 9.145 -2.140 1.00 97.38 192 LEU A C 1
ATOM 1491 O O . LEU A 1 192 ? 11.270 9.331 -2.016 1.00 97.38 192 LEU A O 1
ATOM 1495 N N . ASP A 1 193 ? 9.344 8.505 -1.230 1.00 96.12 193 ASP A N 1
ATOM 1496 C CA . ASP A 1 193 ? 9.922 7.966 0.004 1.00 96.12 193 ASP A CA 1
ATOM 1497 C C . ASP A 1 193 ? 10.656 6.644 -0.258 1.00 96.12 193 ASP A C 1
ATOM 1499 O O . ASP A 1 193 ? 11.620 6.306 0.428 1.00 96.12 193 ASP A O 1
ATOM 1503 N N . GLY A 1 194 ? 10.251 5.939 -1.315 1.00 97.69 194 GLY A N 1
ATOM 1504 C CA . GLY A 1 194 ? 10.898 4.721 -1.764 1.00 97.69 194 GLY A CA 1
ATOM 1505 C C . GLY A 1 194 ? 10.691 4.421 -3.240 1.00 97.69 194 GLY A C 1
ATOM 1506 O O . GLY A 1 194 ? 9.923 5.078 -3.951 1.00 97.69 194 GLY A O 1
ATOM 1507 N N . VAL A 1 195 ? 11.381 3.385 -3.692 1.00 98.69 195 VAL A N 1
ATOM 1508 C CA . VAL A 1 195 ? 11.291 2.836 -5.043 1.00 98.69 195 VAL A CA 1
ATOM 1509 C C . VAL A 1 195 ? 11.044 1.339 -4.967 1.00 98.69 195 VAL A C 1
ATOM 1511 O O . VAL A 1 195 ? 11.554 0.653 -4.087 1.00 98.69 195 VAL A O 1
ATOM 1514 N N . GLN A 1 196 ? 10.253 0.832 -5.901 1.00 98.75 196 GLN A N 1
ATOM 1515 C CA . GLN A 1 196 ? 10.034 -0.584 -6.120 1.00 98.75 196 GLN A CA 1
ATOM 1516 C C . GLN A 1 196 ? 10.605 -0.951 -7.487 1.00 98.75 196 GLN A C 1
ATOM 1518 O O . GLN A 1 196 ? 10.107 -0.477 -8.508 1.00 98.75 196 GLN A O 1
ATOM 1523 N N . LEU A 1 197 ? 11.622 -1.804 -7.491 1.00 98.56 197 LEU A N 1
ATOM 1524 C CA . LEU A 1 197 ? 12.279 -2.315 -8.691 1.00 98.56 197 LEU A CA 1
ATOM 1525 C C . LEU A 1 197 ? 11.642 -3.649 -9.072 1.00 98.56 197 LEU A C 1
ATOM 1527 O O . LEU A 1 197 ? 11.738 -4.629 -8.328 1.00 98.56 197 LEU A O 1
ATOM 1531 N N . HIS A 1 198 ? 10.908 -3.652 -10.179 1.00 96.62 198 HIS A N 1
ATOM 1532 C CA . HIS A 1 198 ? 10.002 -4.732 -10.567 1.00 96.62 198 HIS A CA 1
ATOM 1533 C C . HIS A 1 198 ? 10.400 -5.413 -11.885 1.00 96.62 198 HIS A C 1
ATOM 1535 O O . HIS A 1 198 ? 9.622 -6.197 -12.420 1.00 96.62 198 HIS A O 1
ATOM 1541 N N . GLY A 1 199 ? 11.594 -5.126 -12.402 1.00 94.56 199 GLY A N 1
ATOM 1542 C CA . GLY A 1 199 ? 12.187 -5.806 -13.547 1.00 94.56 199 GLY A CA 1
ATOM 1543 C C . GLY A 1 199 ? 13.282 -6.797 -13.144 1.00 94.56 199 GLY A C 1
ATOM 1544 O O . GLY A 1 199 ? 13.202 -7.498 -12.127 1.00 94.56 199 GLY A O 1
ATOM 1545 N N . HIS A 1 200 ? 14.322 -6.836 -13.965 1.00 95.88 200 HIS A N 1
ATOM 1546 C CA . HIS A 1 200 ? 15.490 -7.706 -13.873 1.00 95.88 200 HIS A CA 1
ATOM 1547 C C . HIS A 1 200 ? 16.704 -6.988 -13.266 1.00 95.88 200 HIS A C 1
ATOM 1549 O O . HIS A 1 200 ? 17.847 -7.316 -13.579 1.00 95.88 200 HIS A O 1
ATOM 1555 N N . GLU A 1 201 ? 16.467 -5.994 -12.409 1.00 97.62 201 GLU A N 1
ATOM 1556 C CA . GLU A 1 201 ? 17.534 -5.209 -11.795 1.00 97.62 201 GLU A CA 1
ATOM 1557 C C . GLU A 1 201 ? 18.398 -6.086 -10.871 1.00 97.62 201 GLU A C 1
ATOM 1559 O O . GLU A 1 201 ? 17.880 -6.826 -10.025 1.00 97.62 201 GLU A O 1
ATOM 1564 N N . ASP A 1 202 ? 19.719 -6.005 -11.028 1.00 96.69 202 ASP A N 1
ATOM 1565 C CA . ASP A 1 202 ? 20.687 -6.750 -10.224 1.00 96.69 202 ASP A CA 1
ATOM 1566 C C . ASP A 1 202 ? 21.152 -5.961 -8.988 1.00 96.69 202 ASP A C 1
ATOM 1568 O O . ASP A 1 202 ? 20.859 -4.776 -8.814 1.00 96.69 202 ASP A O 1
ATOM 1572 N N . VAL A 1 203 ? 21.887 -6.635 -8.105 1.00 97.38 203 VAL A N 1
ATOM 1573 C CA . VAL A 1 203 ? 22.424 -6.055 -6.862 1.00 97.38 203 VAL A CA 1
ATOM 1574 C C . VAL A 1 203 ? 23.291 -4.817 -7.136 1.00 97.38 203 VAL A C 1
ATOM 1576 O O . VAL A 1 203 ? 23.159 -3.806 -6.447 1.00 97.38 203 VAL A O 1
ATOM 1579 N N . GLY A 1 204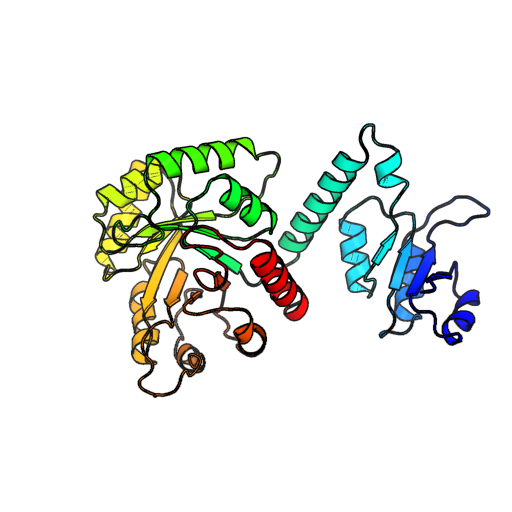 ? 24.115 -4.848 -8.190 1.00 97.81 204 GLY A N 1
ATOM 1580 C CA . GLY A 1 204 ? 24.986 -3.727 -8.551 1.00 97.81 204 GLY A CA 1
ATOM 1581 C C . GLY A 1 204 ? 24.209 -2.474 -8.965 1.00 97.81 204 GLY A C 1
ATOM 1582 O O . GLY A 1 204 ? 24.606 -1.352 -8.630 1.00 97.81 204 GLY A O 1
ATOM 1583 N N . MET A 1 205 ? 23.075 -2.645 -9.647 1.00 97.56 205 MET A N 1
ATOM 1584 C CA . MET A 1 205 ? 22.154 -1.558 -9.966 1.00 97.56 205 MET A CA 1
ATOM 1585 C C . MET A 1 205 ? 21.535 -0.962 -8.699 1.00 97.56 205 MET A C 1
ATOM 1587 O O . MET A 1 205 ? 21.513 0.264 -8.572 1.00 97.56 205 MET A O 1
ATOM 1591 N N . LEU A 1 206 ? 21.083 -1.789 -7.747 1.00 98.12 206 LEU A N 1
ATOM 1592 C CA . LEU A 1 206 ? 20.505 -1.312 -6.482 1.00 98.12 206 LEU A CA 1
ATOM 1593 C C . LEU A 1 206 ? 21.507 -0.468 -5.683 1.00 98.12 206 LEU A C 1
ATOM 1595 O O . LEU A 1 206 ? 21.156 0.613 -5.203 1.00 98.12 206 LEU A O 1
ATOM 1599 N N . ASP A 1 207 ? 22.756 -0.925 -5.585 1.00 97.38 207 ASP A N 1
ATOM 1600 C CA . ASP A 1 207 ? 23.827 -0.205 -4.886 1.00 97.38 207 ASP A CA 1
ATOM 1601 C C . ASP A 1 207 ? 24.157 1.129 -5.572 1.00 97.38 207 ASP A C 1
ATOM 1603 O O . ASP A 1 207 ? 24.314 2.172 -4.919 1.00 97.38 207 ASP A O 1
ATOM 1607 N N . SER A 1 208 ? 24.203 1.118 -6.908 1.00 97.69 208 SER A N 1
ATOM 1608 C CA . SER A 1 208 ? 24.405 2.322 -7.720 1.00 97.69 208 SER A CA 1
ATOM 1609 C C . SER A 1 208 ? 23.260 3.318 -7.529 1.00 97.69 208 SER A C 1
ATOM 1611 O O . SER A 1 208 ? 23.497 4.512 -7.341 1.00 97.69 208 SER A O 1
ATOM 1613 N N . LEU A 1 209 ? 22.017 2.828 -7.517 1.00 98.00 209 LEU A N 1
ATOM 1614 C CA . LEU A 1 209 ? 20.822 3.635 -7.302 1.00 98.00 209 LEU A CA 1
ATOM 1615 C C . LEU A 1 209 ? 20.821 4.276 -5.915 1.00 98.00 209 LEU A C 1
ATOM 1617 O O . LEU A 1 209 ? 20.609 5.483 -5.809 1.00 98.00 209 LEU A O 1
ATOM 1621 N N . ARG A 1 210 ? 21.089 3.498 -4.861 1.00 96.31 210 ARG A N 1
ATOM 1622 C CA . ARG A 1 210 ? 21.165 4.005 -3.484 1.00 96.31 210 ARG A CA 1
ATOM 1623 C C . ARG A 1 210 ? 22.195 5.127 -3.371 1.00 96.31 210 ARG A C 1
ATOM 1625 O O . ARG A 1 210 ? 21.883 6.201 -2.857 1.00 96.31 210 ARG A O 1
ATOM 1632 N N . SER A 1 211 ? 23.385 4.911 -3.931 1.00 96.75 211 SER A N 1
ATOM 1633 C CA . SER A 1 211 ? 24.469 5.899 -3.936 1.00 96.75 211 SER A CA 1
ATOM 1634 C C . SER A 1 211 ? 24.078 7.179 -4.686 1.00 96.75 211 SER A C 1
ATOM 1636 O O . SER A 1 211 ? 24.278 8.286 -4.181 1.00 96.75 211 SER A O 1
ATOM 1638 N N . ALA A 1 212 ? 23.470 7.045 -5.868 1.00 97.38 212 ALA A N 1
ATOM 1639 C CA . ALA A 1 212 ? 23.036 8.181 -6.676 1.00 97.38 212 ALA A CA 1
ATOM 1640 C C . ALA A 1 212 ? 21.916 8.983 -5.993 1.00 97.38 212 ALA A C 1
ATOM 1642 O O . ALA A 1 212 ? 21.986 10.212 -5.931 1.00 97.38 212 ALA A O 1
ATOM 1643 N N . VAL A 1 213 ? 20.913 8.308 -5.418 1.00 95.94 213 VAL A N 1
ATOM 1644 C CA . VAL A 1 213 ? 19.828 8.971 -4.680 1.00 95.94 213 VAL A CA 1
ATOM 1645 C C . VAL A 1 213 ? 20.369 9.692 -3.451 1.00 95.94 213 VAL A C 1
ATOM 1647 O O . VAL A 1 213 ? 20.050 10.867 -3.274 1.00 95.94 213 VAL A O 1
ATOM 1650 N N . SER A 1 214 ? 21.227 9.053 -2.648 1.00 93.38 214 SER A N 1
ATOM 1651 C CA . SER A 1 214 ? 21.849 9.707 -1.491 1.00 93.38 214 SER A CA 1
ATOM 1652 C C . SER A 1 214 ? 22.642 10.947 -1.908 1.00 93.38 214 SER A C 1
ATOM 1654 O O . SER A 1 214 ? 22.568 11.970 -1.229 1.00 93.38 214 SER A O 1
ATOM 1656 N N . SER A 1 215 ? 23.370 10.887 -3.028 1.00 95.94 215 SER A N 1
ATOM 1657 C CA . SER A 1 215 ? 24.154 12.024 -3.519 1.00 95.94 215 SER A CA 1
ATOM 1658 C C . SER A 1 215 ? 23.288 13.172 -4.042 1.00 95.94 215 SER A C 1
ATOM 1660 O O . SER A 1 215 ? 23.645 14.330 -3.838 1.00 95.94 215 SER A O 1
ATOM 1662 N N . VAL A 1 216 ? 22.190 12.883 -4.747 1.00 96.00 216 VAL A N 1
ATOM 1663 C CA . VAL A 1 216 ? 21.341 13.913 -5.374 1.00 96.00 216 VAL A CA 1
ATOM 1664 C C . VAL A 1 216 ? 20.315 14.478 -4.393 1.00 96.00 216 VAL A C 1
ATOM 1666 O O . VAL A 1 216 ? 20.059 15.680 -4.385 1.00 96.00 216 VAL A O 1
ATOM 1669 N N . CYS A 1 217 ? 19.716 13.623 -3.566 1.00 91.50 217 CYS A N 1
ATOM 1670 C CA . CYS A 1 217 ? 18.623 13.992 -2.669 1.00 91.50 217 CYS A CA 1
ATOM 1671 C C . CYS A 1 217 ? 19.089 14.312 -1.241 1.00 91.50 217 CYS A C 1
ATOM 1673 O O . CYS A 1 217 ? 18.293 14.839 -0.465 1.00 91.50 217 CYS A O 1
ATOM 1675 N N . GLY A 1 218 ? 20.334 13.978 -0.873 1.00 92.00 218 GLY A N 1
ATOM 1676 C CA . GLY A 1 218 ? 20.871 14.199 0.475 1.00 92.00 218 GLY A CA 1
ATOM 1677 C C . GLY A 1 218 ? 20.184 13.368 1.564 1.00 92.00 218 GLY A C 1
ATOM 1678 O O . GLY A 1 218 ? 20.208 13.748 2.732 1.00 92.00 218 GLY A O 1
ATOM 1679 N N . ARG A 1 219 ? 19.522 12.272 1.180 1.00 88.56 219 ARG A N 1
ATOM 1680 C CA . ARG A 1 219 ? 18.805 11.357 2.072 1.00 88.56 219 ARG A CA 1
ATOM 1681 C C . ARG A 1 219 ? 18.729 9.966 1.463 1.00 88.56 219 ARG A C 1
ATOM 1683 O O . ARG A 1 219 ? 18.759 9.824 0.240 1.00 88.56 219 ARG A O 1
ATOM 1690 N N . ASP A 1 220 ? 18.502 8.987 2.322 1.00 87.62 220 ASP A N 1
ATOM 1691 C CA . ASP A 1 220 ? 18.163 7.638 1.899 1.00 87.62 220 ASP A CA 1
ATOM 1692 C C . ASP A 1 220 ? 16.685 7.515 1.504 1.00 87.62 220 ASP A C 1
ATOM 1694 O O . ASP A 1 220 ? 15.824 8.337 1.851 1.00 87.62 220 ASP A O 1
ATOM 1698 N N . ILE A 1 221 ? 16.410 6.461 0.743 1.00 92.69 221 ILE A N 1
ATOM 1699 C CA . ILE A 1 221 ? 15.075 6.010 0.358 1.00 92.69 221 ILE A CA 1
ATOM 1700 C C . ILE A 1 221 ? 14.932 4.528 0.684 1.00 92.69 221 ILE A C 1
ATOM 1702 O O . ILE A 1 221 ? 15.924 3.800 0.734 1.00 92.69 221 ILE A O 1
ATOM 1706 N N . THR A 1 222 ? 13.692 4.070 0.833 1.00 95.56 222 THR A N 1
ATOM 1707 C CA . THR A 1 222 ? 13.393 2.636 0.887 1.00 95.56 222 THR A CA 1
ATOM 1708 C C . THR A 1 222 ? 13.507 2.022 -0.509 1.00 95.56 222 THR A C 1
ATOM 1710 O O . THR A 1 222 ? 12.860 2.495 -1.445 1.00 95.56 222 THR A O 1
ATOM 1713 N N . ILE A 1 223 ? 14.275 0.945 -0.657 1.00 98.25 223 ILE A N 1
ATOM 1714 C CA . ILE A 1 223 ? 14.348 0.144 -1.885 1.00 98.25 223 ILE A CA 1
ATOM 1715 C C . ILE A 1 223 ? 13.614 -1.179 -1.666 1.00 98.25 223 ILE A C 1
ATOM 1717 O O . ILE A 1 223 ? 14.008 -1.998 -0.836 1.00 98.25 223 ILE A O 1
ATOM 1721 N N . ILE A 1 224 ? 12.555 -1.396 -2.444 1.00 98.56 224 ILE A N 1
ATOM 1722 C CA . ILE A 1 224 ? 11.798 -2.646 -2.494 1.00 98.56 224 ILE A CA 1
ATOM 1723 C C . ILE A 1 224 ? 12.198 -3.397 -3.765 1.00 98.56 224 ILE A C 1
ATOM 1725 O O . ILE A 1 224 ? 11.953 -2.903 -4.868 1.00 98.56 224 ILE A O 1
ATOM 1729 N N . LYS A 1 225 ? 12.771 -4.599 -3.650 1.00 98.38 225 LYS A N 1
ATOM 1730 C CA . LYS A 1 225 ? 12.987 -5.466 -4.821 1.00 98.38 225 LYS A CA 1
ATOM 1731 C C . LYS A 1 225 ? 11.802 -6.402 -4.984 1.00 98.38 225 LYS A C 1
ATOM 1733 O O . LYS A 1 225 ? 11.501 -7.178 -4.080 1.00 98.38 225 LYS A O 1
ATOM 1738 N N . ALA A 1 226 ? 11.138 -6.349 -6.133 1.00 97.44 226 ALA A N 1
ATOM 1739 C CA . ALA A 1 226 ? 10.114 -7.324 -6.464 1.00 97.44 226 ALA A CA 1
ATOM 1740 C C . ALA A 1 226 ? 10.702 -8.525 -7.210 1.00 97.44 226 ALA A C 1
ATOM 1742 O O . ALA A 1 226 ? 11.551 -8.361 -8.092 1.00 97.44 226 ALA A O 1
ATOM 1743 N N . LEU A 1 227 ? 10.206 -9.710 -6.861 1.00 95.12 227 LEU A N 1
ATOM 1744 C CA . LEU A 1 227 ? 10.499 -10.982 -7.505 1.00 95.12 227 LEU A CA 1
ATOM 1745 C C . LEU A 1 227 ? 9.182 -11.635 -7.922 1.00 95.12 227 LEU A C 1
ATOM 1747 O O . LEU A 1 227 ? 8.271 -11.781 -7.105 1.00 95.12 227 LEU A O 1
ATOM 1751 N N . CYS A 1 228 ? 9.084 -12.033 -9.189 1.00 91.56 228 CYS A N 1
ATOM 1752 C CA . CYS A 1 228 ? 8.005 -12.910 -9.624 1.00 91.56 228 CYS A CA 1
ATOM 1753 C C . CYS A 1 228 ? 8.334 -14.327 -9.164 1.00 91.56 228 CYS A C 1
ATOM 1755 O O . CYS A 1 228 ? 9.403 -14.837 -9.491 1.00 91.56 228 CYS A O 1
ATOM 1757 N N . ILE A 1 229 ? 7.430 -14.943 -8.406 1.00 88.62 229 ILE A N 1
ATOM 1758 C CA . ILE A 1 229 ? 7.660 -16.270 -7.841 1.00 88.62 229 ILE A CA 1
ATOM 1759 C C . ILE A 1 229 ? 6.692 -17.292 -8.426 1.00 88.62 229 ILE A C 1
ATOM 1761 O O . ILE A 1 229 ? 5.493 -17.047 -8.558 1.00 88.62 229 ILE A O 1
ATOM 1765 N N . THR A 1 230 ? 7.232 -18.454 -8.782 1.00 84.88 230 THR A N 1
ATOM 1766 C CA . THR A 1 230 ? 6.490 -19.654 -9.202 1.00 84.88 230 THR A CA 1
ATOM 1767 C C . THR A 1 230 ? 6.956 -20.914 -8.478 1.00 84.88 230 THR A C 1
ATOM 1769 O O . THR A 1 230 ? 6.285 -21.942 -8.540 1.00 84.88 230 THR A O 1
ATOM 1772 N N . SER A 1 231 ? 8.099 -20.840 -7.797 1.00 87.44 231 SER A N 1
ATOM 1773 C CA . SER A 1 231 ? 8.772 -21.956 -7.146 1.00 87.44 231 SER A CA 1
ATOM 1774 C C . SER A 1 231 ? 9.522 -21.502 -5.889 1.00 87.44 231 SER A C 1
ATOM 1776 O O . SER A 1 231 ? 9.777 -20.313 -5.691 1.00 87.44 231 SER A O 1
ATOM 1778 N N . CYS A 1 232 ? 9.934 -22.460 -5.056 1.00 89.88 232 CYS A N 1
ATOM 1779 C CA . CYS A 1 232 ? 10.790 -22.186 -3.900 1.00 89.88 232 CYS A CA 1
ATOM 1780 C C . CYS A 1 232 ? 12.166 -21.626 -4.299 1.00 89.88 232 CYS A C 1
ATOM 1782 O O . CYS A 1 232 ? 12.779 -20.915 -3.507 1.00 89.88 232 CYS A O 1
ATOM 1784 N N . ASP A 1 233 ? 12.666 -21.933 -5.499 1.00 90.75 233 ASP A N 1
ATOM 1785 C CA . ASP A 1 233 ? 13.956 -21.415 -5.965 1.00 90.75 233 ASP A CA 1
ATOM 1786 C C . ASP A 1 233 ? 13.863 -19.919 -6.304 1.00 90.75 233 ASP A C 1
ATOM 1788 O O . ASP A 1 233 ? 14.763 -19.159 -5.948 1.00 90.75 233 ASP A O 1
ATOM 1792 N N . ASP A 1 234 ? 12.732 -19.468 -6.863 1.00 91.31 234 ASP A N 1
ATOM 1793 C CA . ASP A 1 234 ? 12.468 -18.037 -7.087 1.00 91.31 234 ASP A CA 1
ATOM 1794 C C . ASP A 1 234 ? 12.412 -17.264 -5.759 1.00 91.31 234 ASP A C 1
ATOM 1796 O O . ASP A 1 234 ? 12.896 -16.138 -5.648 1.00 91.31 234 ASP A O 1
ATOM 1800 N N . VAL A 1 235 ? 11.834 -17.885 -4.726 1.00 92.44 235 VAL A N 1
ATOM 1801 C CA . VAL A 1 235 ? 11.770 -17.319 -3.372 1.00 92.44 235 VAL A CA 1
ATOM 1802 C C . VAL A 1 235 ? 13.174 -17.194 -2.771 1.00 92.44 235 VAL A C 1
ATOM 1804 O O . VAL A 1 235 ? 13.521 -16.146 -2.219 1.00 92.44 235 VAL A O 1
ATOM 1807 N N . LYS A 1 236 ? 14.006 -18.232 -2.917 1.00 94.00 236 LYS A N 1
ATOM 1808 C CA . LYS A 1 236 ? 15.391 -18.234 -2.429 1.00 94.00 236 LYS A CA 1
ATOM 1809 C C . LYS A 1 236 ? 16.266 -17.200 -3.129 1.00 94.00 236 LYS A C 1
ATOM 1811 O O . LYS A 1 236 ? 17.107 -16.602 -2.467 1.00 94.00 236 LYS A O 1
ATOM 1816 N N . ALA A 1 237 ? 16.036 -16.930 -4.415 1.00 93.25 237 ALA A N 1
ATOM 1817 C CA . ALA A 1 237 ? 16.745 -15.875 -5.145 1.00 93.25 237 ALA A CA 1
ATOM 1818 C C . ALA A 1 237 ? 16.571 -14.482 -4.504 1.00 93.25 237 ALA A C 1
ATOM 1820 O O . ALA A 1 237 ? 17.416 -13.606 -4.664 1.00 93.25 237 ALA A O 1
ATOM 1821 N N . GLY A 1 238 ? 15.518 -14.272 -3.702 1.00 93.44 238 GLY A N 1
ATOM 1822 C CA . GLY A 1 238 ? 15.351 -13.055 -2.905 1.00 93.44 238 GLY A CA 1
ATOM 1823 C C . GLY A 1 238 ? 16.485 -12.806 -1.900 1.00 93.44 238 GLY A C 1
ATOM 1824 O O . GLY A 1 238 ? 16.731 -11.657 -1.527 1.00 93.44 238 GLY A O 1
ATOM 1825 N N . MET A 1 239 ? 17.205 -13.851 -1.477 1.00 94.88 239 MET A N 1
ATOM 1826 C CA . MET A 1 239 ? 18.330 -13.728 -0.547 1.00 94.88 239 MET A CA 1
ATOM 1827 C C . MET A 1 239 ? 19.508 -12.945 -1.127 1.00 94.88 239 MET A C 1
ATOM 1829 O O . MET A 1 239 ? 20.178 -12.243 -0.372 1.00 94.88 239 MET A O 1
ATOM 1833 N N . ASP A 1 240 ? 19.709 -12.984 -2.446 1.00 96.44 240 ASP A N 1
ATOM 1834 C CA . ASP A 1 240 ? 20.806 -12.272 -3.116 1.00 96.44 240 ASP A CA 1
ATOM 1835 C C . ASP A 1 240 ? 20.708 -10.750 -2.919 1.00 96.44 240 ASP A C 1
ATOM 1837 O O . ASP A 1 240 ? 21.708 -10.038 -2.953 1.00 96.44 240 ASP A O 1
ATOM 1841 N N . TYR A 1 241 ? 19.504 -10.243 -2.642 1.00 97.06 241 TYR A N 1
ATOM 1842 C CA . TYR A 1 241 ? 19.224 -8.820 -2.462 1.00 97.06 241 TYR A CA 1
ATOM 1843 C C . TYR A 1 241 ? 19.248 -8.364 -0.997 1.00 97.06 241 TYR A C 1
ATOM 1845 O O . TYR A 1 241 ? 19.013 -7.185 -0.725 1.00 97.06 241 TYR A O 1
ATOM 1853 N N . CYS A 1 242 ? 19.526 -9.262 -0.044 1.00 92.25 242 CYS A N 1
ATOM 1854 C CA . CYS A 1 242 ? 19.397 -8.991 1.390 1.00 92.25 242 CYS A CA 1
ATOM 1855 C C . CYS A 1 242 ? 20.300 -7.865 1.925 1.00 92.25 242 CYS A C 1
ATOM 1857 O O . CYS A 1 242 ? 20.010 -7.328 2.995 1.00 92.25 242 CYS A O 1
ATOM 1859 N N . ASP A 1 243 ? 21.383 -7.529 1.222 1.00 92.31 243 ASP A N 1
ATOM 1860 C CA . ASP A 1 243 ? 22.321 -6.468 1.611 1.00 92.31 243 ASP A CA 1
ATOM 1861 C C . ASP A 1 243 ? 22.070 -5.124 0.908 1.00 92.31 243 ASP A C 1
ATOM 1863 O O . ASP A 1 243 ? 22.551 -4.097 1.386 1.00 92.31 243 ASP A O 1
ATOM 1867 N N . SER A 1 244 ? 21.280 -5.109 -0.170 1.00 94.69 244 SER A N 1
ATOM 1868 C CA . SER A 1 244 ? 21.084 -3.917 -1.014 1.00 94.69 244 SER A CA 1
ATOM 1869 C C . SER A 1 244 ? 19.649 -3.384 -0.999 1.00 94.69 244 SER A C 1
ATOM 1871 O O . SER A 1 244 ? 19.429 -2.175 -1.146 1.00 94.69 244 SER A O 1
ATOM 1873 N N . ALA A 1 245 ? 18.660 -4.258 -0.795 1.00 96.88 245 ALA A N 1
ATOM 1874 C CA . ALA A 1 245 ? 17.259 -3.887 -0.616 1.00 96.88 245 ALA A CA 1
ATOM 1875 C C . ALA A 1 245 ? 16.900 -3.729 0.872 1.00 96.88 245 ALA A C 1
ATOM 1877 O O . ALA A 1 245 ? 17.534 -4.309 1.748 1.00 96.88 245 ALA A O 1
ATOM 1878 N N . ASP A 1 246 ? 15.839 -2.974 1.156 1.00 94.25 246 ASP A N 1
ATOM 1879 C CA . ASP A 1 246 ? 15.278 -2.834 2.509 1.00 94.25 246 ASP A CA 1
ATOM 1880 C C . ASP A 1 246 ? 14.104 -3.798 2.738 1.00 94.25 246 ASP A C 1
ATOM 1882 O O . ASP A 1 246 ? 13.764 -4.147 3.870 1.00 94.25 246 ASP A O 1
ATOM 1886 N N . MET A 1 247 ? 13.461 -4.223 1.649 1.00 96.50 247 MET A N 1
ATOM 1887 C CA . MET A 1 247 ? 12.284 -5.080 1.660 1.00 96.50 247 MET A CA 1
ATOM 1888 C C . MET A 1 247 ? 12.165 -5.841 0.338 1.00 96.50 247 MET A C 1
ATOM 1890 O O . MET A 1 247 ? 12.537 -5.333 -0.722 1.00 96.50 247 MET A O 1
ATOM 1894 N N . LEU A 1 248 ? 11.597 -7.042 0.390 1.00 98.00 248 LEU A N 1
ATOM 1895 C CA . LEU A 1 248 ? 11.235 -7.803 -0.804 1.00 98.00 248 LEU A CA 1
ATOM 1896 C C . LEU A 1 248 ? 9.735 -7.691 -1.093 1.00 98.00 248 LEU A C 1
ATOM 1898 O O . LEU A 1 248 ? 8.917 -7.521 -0.189 1.00 98.00 248 LEU A O 1
ATOM 1902 N N . LEU A 1 249 ? 9.355 -7.817 -2.358 1.00 97.50 249 LEU A N 1
ATOM 1903 C CA . LEU A 1 249 ? 7.968 -8.007 -2.766 1.00 97.50 249 LEU A CA 1
ATOM 1904 C C . LEU A 1 249 ? 7.873 -9.288 -3.585 1.00 97.50 249 LEU A C 1
ATOM 1906 O O . LEU A 1 249 ? 8.439 -9.379 -4.669 1.00 97.50 249 LEU A O 1
ATOM 1910 N N . PHE A 1 250 ? 7.136 -10.266 -3.079 1.00 95.88 250 PHE A N 1
ATOM 1911 C CA . PHE A 1 250 ? 6.903 -11.511 -3.798 1.00 95.88 250 PHE A CA 1
ATOM 1912 C C . PHE A 1 250 ? 5.606 -11.400 -4.603 1.00 95.88 250 PHE A C 1
ATOM 1914 O O . PHE A 1 250 ? 4.519 -11.352 -4.026 1.00 95.88 250 PHE A O 1
ATOM 1921 N N . ASP A 1 251 ? 5.720 -11.297 -5.931 1.00 92.44 251 ASP A N 1
ATOM 1922 C CA . ASP A 1 251 ? 4.576 -11.251 -6.846 1.00 92.44 251 ASP A CA 1
ATOM 1923 C C . ASP A 1 251 ? 4.223 -12.663 -7.318 1.00 92.44 251 ASP A C 1
ATOM 1925 O O . ASP A 1 251 ? 4.955 -13.314 -8.067 1.00 92.44 251 ASP A O 1
ATOM 1929 N N . THR A 1 252 ? 3.055 -13.113 -6.879 1.00 83.62 252 THR A N 1
ATOM 1930 C CA . THR A 1 252 ? 2.520 -14.454 -7.111 1.00 83.62 252 THR A CA 1
ATOM 1931 C C . THR A 1 252 ? 1.739 -14.604 -8.422 1.00 83.62 252 THR A C 1
ATOM 1933 O O . THR A 1 252 ? 1.156 -15.652 -8.684 1.00 83.62 252 THR A O 1
ATOM 1936 N N . ARG A 1 253 ? 1.728 -13.590 -9.306 1.00 67.19 253 ARG A N 1
ATOM 1937 C CA . ARG A 1 253 ? 1.088 -13.684 -10.641 1.00 67.19 253 ARG A CA 1
ATOM 1938 C C . ARG A 1 253 ? 1.768 -14.650 -11.609 1.00 67.19 253 ARG A C 1
ATOM 1940 O O . ARG A 1 253 ? 1.278 -14.813 -12.732 1.00 67.19 253 ARG A O 1
ATOM 1947 N N . GLY A 1 254 ? 2.880 -15.265 -11.220 1.00 53.84 254 GLY A N 1
ATOM 1948 C CA . GLY A 1 254 ? 3.496 -16.325 -12.000 1.00 53.84 254 GLY A CA 1
ATOM 1949 C C . GLY A 1 254 ? 2.482 -17.441 -12.263 1.00 53.84 254 GLY A C 1
ATOM 1950 O O . GLY A 1 254 ? 1.756 -17.859 -11.364 1.00 53.84 254 GLY A O 1
ATOM 1951 N N . LYS A 1 255 ? 2.377 -17.907 -13.514 1.00 44.69 255 LYS A N 1
ATOM 1952 C CA . LYS A 1 255 ? 1.529 -19.058 -13.851 1.00 44.69 255 LYS A CA 1
ATOM 1953 C C . LYS A 1 255 ? 2.045 -20.268 -13.072 1.00 44.69 255 LYS A C 1
ATOM 1955 O O . LYS A 1 255 ? 2.982 -20.919 -13.527 1.00 44.69 255 LYS A O 1
ATOM 1960 N N . ALA A 1 256 ? 1.426 -20.594 -11.941 1.00 41.38 256 ALA A N 1
ATOM 1961 C CA . ALA A 1 256 ? 1.557 -21.926 -11.379 1.00 41.38 256 ALA A CA 1
ATOM 1962 C C . ALA A 1 256 ? 1.128 -22.914 -12.474 1.00 41.38 256 ALA A C 1
ATOM 1964 O O . ALA A 1 256 ? 0.059 -22.779 -13.082 1.00 41.38 256 ALA A O 1
ATOM 1965 N N . VAL A 1 257 ? 2.007 -23.858 -12.803 1.00 34.41 257 VAL A N 1
ATOM 1966 C CA . VAL A 1 257 ? 1.738 -24.889 -13.804 1.00 34.41 257 VAL A CA 1
ATOM 1967 C C . VAL A 1 257 ? 0.734 -25.866 -13.191 1.00 34.41 257 VAL A C 1
ATOM 1969 O O . VAL A 1 257 ? 1.101 -26.862 -12.583 1.00 34.41 257 VAL A O 1
ATOM 1972 N N . GLY A 1 258 ? -0.551 -25.544 -13.312 1.00 33.38 258 GLY A N 1
ATOM 1973 C CA . GLY A 1 258 ? -1.663 -26.354 -12.826 1.00 33.38 258 GLY A CA 1
ATOM 1974 C C . GLY A 1 258 ? -2.982 -25.741 -13.279 1.00 33.38 258 GLY A C 1
ATOM 1975 O O . GLY A 1 258 ? -3.379 -24.680 -12.810 1.00 33.38 258 GLY A O 1
ATOM 1976 N N . GLY A 1 259 ? -3.630 -26.365 -14.264 1.00 32.75 259 GLY A N 1
ATOM 1977 C CA . GLY A 1 259 ? -4.882 -25.876 -14.841 1.00 32.75 259 GLY A CA 1
ATOM 1978 C C . GLY A 1 259 ? -6.020 -25.751 -13.820 1.00 32.75 259 GLY A C 1
ATOM 1979 O O . GLY A 1 259 ? -6.056 -26.479 -12.834 1.00 32.75 259 GLY A O 1
ATOM 1980 N N . ASN A 1 260 ? -6.981 -24.876 -14.148 1.00 33.56 260 ASN A N 1
ATOM 1981 C CA . ASN A 1 260 ? -8.297 -24.673 -13.509 1.00 33.56 260 ASN A CA 1
ATOM 1982 C C . ASN A 1 260 ? -8.424 -23.586 -12.420 1.00 33.56 260 ASN A C 1
ATOM 1984 O O . ASN A 1 260 ? -9.189 -23.763 -11.479 1.00 33.56 260 ASN A O 1
ATOM 1988 N N . GLY A 1 261 ? -7.777 -22.423 -12.570 1.00 40.22 261 GLY A N 1
ATOM 1989 C CA . GLY A 1 261 ? -8.140 -21.235 -11.769 1.00 40.22 261 GLY A CA 1
ATOM 1990 C C . GLY A 1 261 ? -7.755 -21.318 -10.288 1.00 40.22 261 GLY A C 1
ATOM 1991 O O . GLY A 1 261 ? -8.502 -20.858 -9.433 1.00 40.22 261 GLY A O 1
ATOM 1992 N N . ILE A 1 262 ? -6.605 -21.926 -9.999 1.00 51.28 262 ILE A N 1
ATOM 1993 C CA . ILE A 1 262 ? -6.136 -22.232 -8.646 1.00 51.28 262 ILE A CA 1
ATOM 1994 C C . ILE A 1 262 ? -5.417 -21.006 -8.052 1.00 51.28 262 ILE A C 1
ATOM 1996 O O . ILE A 1 262 ? -4.587 -20.388 -8.722 1.00 51.28 262 ILE A O 1
ATOM 2000 N N . HIS A 1 263 ? -5.766 -20.657 -6.809 1.00 61.34 263 HIS A N 1
ATOM 2001 C CA . HIS A 1 263 ? -5.073 -19.673 -5.969 1.00 61.34 263 HIS A CA 1
ATOM 2002 C C . HIS A 1 263 ? -3.579 -20.016 -5.846 1.00 61.34 263 HIS A C 1
ATOM 2004 O O . HIS A 1 263 ? -3.197 -21.185 -5.910 1.00 61.34 263 HIS A O 1
ATOM 2010 N N . PHE A 1 264 ? -2.718 -19.010 -5.685 1.00 70.56 264 PHE A N 1
ATOM 2011 C CA . PHE A 1 264 ? -1.291 -19.264 -5.504 1.00 70.56 264 PHE A CA 1
ATOM 2012 C C . PHE A 1 264 ? -1.033 -19.912 -4.139 1.00 70.56 264 PHE A C 1
ATOM 2014 O O . PHE A 1 264 ? -1.511 -19.422 -3.118 1.00 70.56 264 PHE A O 1
ATOM 2021 N N . ASP A 1 265 ? -0.255 -20.992 -4.118 1.00 77.31 265 ASP A N 1
ATOM 2022 C CA . ASP A 1 265 ? 0.116 -21.676 -2.883 1.00 77.31 265 ASP A CA 1
ATOM 2023 C C . ASP A 1 265 ? 1.230 -20.907 -2.157 1.00 77.31 265 ASP A C 1
ATOM 2025 O O . ASP A 1 265 ? 2.401 -20.969 -2.531 1.00 77.31 265 ASP A O 1
ATOM 2029 N N . TRP A 1 266 ? 0.868 -20.169 -1.105 1.00 84.62 266 TRP A N 1
ATOM 2030 C CA . TRP A 1 266 ? 1.827 -19.408 -0.302 1.00 84.62 266 TRP A CA 1
ATOM 2031 C C . TRP A 1 266 ? 2.775 -20.264 0.535 1.00 84.62 266 TRP A C 1
ATOM 2033 O O . TRP A 1 266 ? 3.742 -19.714 1.057 1.00 84.62 266 TRP A O 1
ATOM 2043 N N . SER A 1 267 ? 2.589 -21.584 0.620 1.00 82.94 267 SER A N 1
ATOM 2044 C CA . SER A 1 267 ? 3.549 -22.450 1.316 1.00 82.94 267 SER A CA 1
ATOM 2045 C C . SER A 1 267 ? 4.957 -22.373 0.712 1.00 82.94 267 SER A C 1
ATOM 2047 O O . SER A 1 267 ? 5.940 -22.510 1.433 1.00 82.94 267 SER A O 1
ATOM 2049 N N . VAL A 1 268 ? 5.098 -22.033 -0.578 1.00 87.12 268 VAL A N 1
ATOM 2050 C CA . VAL A 1 268 ? 6.421 -21.836 -1.208 1.00 87.12 268 VAL A CA 1
ATOM 2051 C C . VAL A 1 268 ? 7.241 -20.725 -0.545 1.00 87.12 268 VAL A C 1
ATOM 2053 O O . VAL A 1 268 ? 8.467 -20.736 -0.620 1.00 87.12 268 VAL A O 1
ATOM 2056 N N . LEU A 1 269 ? 6.584 -19.771 0.123 1.00 90.38 269 LEU A N 1
ATOM 2057 C CA . LEU A 1 269 ? 7.237 -18.670 0.832 1.00 90.38 269 LEU A CA 1
ATOM 2058 C C . LEU A 1 269 ? 7.867 -19.112 2.152 1.00 90.38 269 LEU A C 1
ATOM 2060 O O . LEU A 1 269 ? 8.731 -18.406 2.660 1.00 90.38 269 LEU A O 1
ATOM 2064 N N . GLU A 1 270 ? 7.495 -20.278 2.687 1.00 89.62 270 GLU A N 1
ATOM 2065 C CA . GLU A 1 270 ? 8.178 -20.881 3.839 1.00 89.62 270 GLU A CA 1
ATOM 2066 C C . GLU A 1 270 ? 9.633 -21.244 3.512 1.00 89.62 270 GLU A C 1
ATOM 2068 O O . GLU A 1 270 ? 10.457 -21.381 4.412 1.00 89.62 270 GLU A O 1
ATOM 2073 N N . ALA A 1 271 ? 9.975 -21.351 2.222 1.00 91.69 271 ALA A N 1
ATOM 2074 C CA . ALA A 1 271 ? 11.352 -21.524 1.780 1.00 91.69 271 ALA A CA 1
ATOM 2075 C C . ALA A 1 271 ? 12.214 -20.258 1.950 1.00 91.69 271 ALA A C 1
ATOM 2077 O O . ALA A 1 271 ? 13.422 -20.335 1.729 1.00 91.69 271 ALA A O 1
ATOM 2078 N N . TYR A 1 272 ? 11.624 -19.107 2.301 1.00 94.81 272 TYR A N 1
ATOM 2079 C CA . TYR A 1 272 ? 12.363 -17.870 2.536 1.00 94.81 272 TYR A CA 1
ATOM 2080 C C . TYR A 1 272 ? 12.898 -17.791 3.969 1.00 94.81 272 TYR A C 1
ATOM 2082 O O . TYR A 1 272 ? 12.181 -17.459 4.910 1.00 94.81 272 TYR A O 1
ATOM 2090 N N . ASP A 1 273 ? 14.200 -17.984 4.128 1.00 93.06 273 ASP A N 1
ATOM 2091 C CA . ASP A 1 273 ? 14.931 -17.839 5.391 1.00 93.06 273 ASP 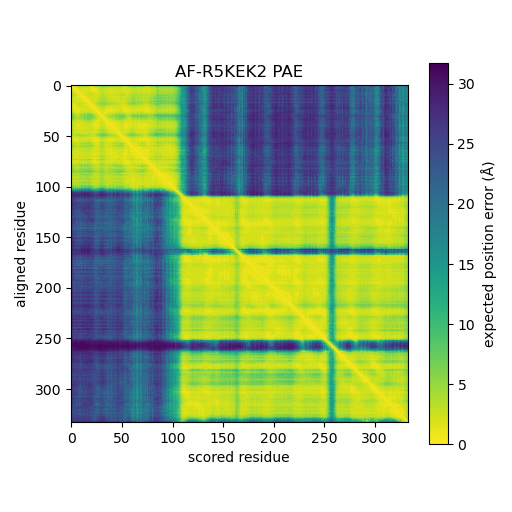A CA 1
ATOM 2092 C C . ASP A 1 273 ? 15.808 -16.570 5.444 1.00 93.06 273 ASP A C 1
ATOM 2094 O O . ASP A 1 273 ? 16.595 -16.373 6.374 1.00 93.06 273 ASP A O 1
ATOM 2098 N N . GLY A 1 274 ? 15.635 -15.661 4.477 1.00 91.94 274 GLY A N 1
ATOM 2099 C CA . GLY A 1 274 ? 16.374 -14.403 4.386 1.00 91.94 274 GLY A CA 1
ATOM 2100 C C . GLY A 1 274 ? 16.067 -13.400 5.508 1.00 91.94 274 GLY A C 1
ATOM 2101 O O . GLY A 1 274 ? 15.066 -13.471 6.230 1.00 91.94 274 GLY A O 1
ATOM 2102 N N . LYS A 1 275 ? 16.950 -12.404 5.670 1.00 90.19 275 LYS A N 1
ATOM 2103 C CA . LYS A 1 275 ? 16.862 -11.443 6.785 1.00 90.19 275 LYS A CA 1
ATOM 2104 C C . LYS A 1 275 ? 15.841 -10.325 6.565 1.00 90.19 275 LYS A C 1
ATOM 2106 O O . LYS A 1 275 ? 15.308 -9.824 7.562 1.00 90.19 275 LYS A O 1
ATOM 2111 N N . LEU A 1 276 ? 15.567 -9.950 5.314 1.00 91.50 276 LEU A N 1
ATOM 2112 C CA . LEU A 1 276 ? 14.690 -8.824 4.990 1.00 91.50 276 LEU A CA 1
ATOM 2113 C C . LEU A 1 276 ? 13.209 -9.158 5.210 1.00 91.50 276 LEU A C 1
ATOM 2115 O O . LEU A 1 276 ? 12.811 -10.302 4.974 1.00 91.50 276 LEU A O 1
ATOM 2119 N N . PRO A 1 277 ? 12.385 -8.179 5.622 1.00 94.31 277 PRO A N 1
ATOM 2120 C CA . PRO A 1 277 ? 10.936 -8.309 5.557 1.00 94.31 277 PRO A CA 1
ATOM 2121 C C . PRO A 1 277 ? 10.455 -8.403 4.103 1.00 94.31 277 PRO A C 1
ATOM 2123 O O . PRO A 1 277 ? 11.107 -7.894 3.188 1.00 94.31 277 PRO A O 1
ATOM 2126 N N . PHE A 1 278 ? 9.277 -8.990 3.894 1.00 95.44 278 PHE A N 1
ATOM 2127 C CA . PHE A 1 278 ? 8.630 -9.018 2.586 1.00 95.44 278 PHE A CA 1
ATOM 2128 C C . PHE A 1 278 ? 7.153 -8.626 2.624 1.00 95.44 278 PHE A C 1
ATOM 2130 O O . PHE A 1 278 ? 6.458 -8.809 3.626 1.00 95.44 278 PHE A O 1
ATOM 2137 N N . ILE A 1 279 ? 6.672 -8.116 1.492 1.00 94.56 279 ILE A N 1
ATOM 2138 C CA . ILE A 1 279 ? 5.258 -7.867 1.205 1.00 94.56 279 ILE A CA 1
ATOM 2139 C C . ILE A 1 279 ? 4.769 -8.879 0.168 1.00 94.56 279 ILE A C 1
ATOM 2141 O O . ILE A 1 279 ? 5.454 -9.152 -0.819 1.00 94.56 279 ILE A O 1
ATOM 2145 N N . LEU A 1 280 ? 3.566 -9.411 0.373 1.00 94.25 280 LEU A N 1
ATOM 2146 C CA . LEU A 1 280 ? 2.904 -10.281 -0.597 1.00 94.25 280 LEU A CA 1
ATOM 2147 C C . LEU A 1 280 ? 2.145 -9.472 -1.634 1.00 94.25 280 LEU A C 1
ATOM 2149 O O . LEU A 1 280 ? 1.353 -8.603 -1.287 1.00 94.25 280 LEU A O 1
ATOM 2153 N N . SER A 1 281 ? 2.343 -9.793 -2.906 1.00 92.00 281 SER A N 1
ATOM 2154 C CA . SER A 1 281 ? 1.563 -9.246 -4.011 1.00 92.00 281 SER A CA 1
ATOM 2155 C C . SER A 1 281 ? 1.092 -10.366 -4.933 1.00 92.00 281 SER A C 1
ATOM 2157 O O . SER A 1 281 ? 1.430 -11.541 -4.786 1.00 92.00 281 SER A O 1
ATOM 2159 N N . GLY A 1 282 ? 0.323 -9.964 -5.933 1.00 84.94 282 GLY A N 1
ATOM 2160 C CA . GLY A 1 282 ? -0.128 -10.819 -7.014 1.00 84.94 282 GLY A CA 1
ATOM 2161 C C . GLY A 1 282 ? -1.505 -11.409 -6.758 1.00 84.94 282 GLY A C 1
ATOM 2162 O O . GLY A 1 282 ? -1.720 -12.183 -5.842 1.00 84.94 282 GLY A O 1
ATOM 2163 N N . GLY A 1 283 ? -2.482 -11.000 -7.566 1.00 81.69 283 GLY A N 1
ATOM 2164 C CA . GLY A 1 283 ? -3.818 -11.600 -7.557 1.00 81.69 283 GLY A CA 1
ATOM 2165 C C . GLY A 1 283 ? -4.694 -11.356 -6.322 1.00 81.69 283 GLY A C 1
ATOM 2166 O O . GLY A 1 283 ? -5.893 -11.572 -6.475 1.00 81.69 283 GLY A O 1
ATOM 2167 N N . ILE A 1 284 ? -4.141 -10.853 -5.206 1.00 88.69 284 ILE A N 1
ATOM 2168 C CA . ILE A 1 284 ? -4.827 -10.670 -3.914 1.00 88.69 284 ILE A CA 1
ATOM 2169 C C . ILE A 1 284 ? -6.151 -9.920 -4.085 1.00 88.69 284 ILE A C 1
ATOM 2171 O O . ILE A 1 284 ? -6.175 -8.794 -4.595 1.00 88.69 284 ILE A O 1
ATOM 2175 N N . GLY A 1 285 ? -7.235 -10.541 -3.629 1.00 87.81 285 GLY A N 1
ATOM 2176 C CA . GLY A 1 285 ? -8.594 -10.022 -3.586 1.00 87.81 285 GLY A CA 1
ATOM 2177 C C . GLY A 1 285 ? -9.362 -10.500 -2.350 1.00 87.81 285 GLY A C 1
ATOM 2178 O O . GLY A 1 285 ? -8.804 -11.086 -1.430 1.00 87.81 285 GLY A O 1
ATOM 2179 N N . HIS A 1 286 ? -10.669 -10.233 -2.328 1.00 84.44 286 HIS A N 1
ATOM 2180 C CA . HIS A 1 286 ? -11.536 -10.544 -1.184 1.00 84.44 286 HIS A CA 1
ATOM 2181 C C . HIS A 1 286 ? -11.622 -12.036 -0.843 1.00 84.44 286 HIS A C 1
ATOM 2183 O O . HIS A 1 286 ? -11.801 -12.387 0.319 1.00 84.44 286 HIS A O 1
ATOM 2189 N N . ASP A 1 287 ? -11.485 -12.908 -1.839 1.00 84.19 287 ASP A N 1
ATOM 2190 C CA . ASP A 1 287 ? -11.577 -14.354 -1.630 1.00 84.19 287 ASP A CA 1
ATOM 2191 C C . ASP A 1 287 ? -10.340 -14.912 -0.899 1.00 84.19 287 ASP A C 1
ATOM 2193 O O . ASP A 1 287 ? -10.403 -15.992 -0.318 1.00 84.19 287 ASP A O 1
ATOM 2197 N N . ASP A 1 288 ? -9.241 -14.147 -0.857 1.00 84.38 288 ASP A N 1
ATOM 2198 C CA . ASP A 1 288 ? -7.965 -14.559 -0.269 1.00 84.38 288 ASP A CA 1
ATOM 2199 C C . ASP A 1 288 ? -7.851 -14.249 1.235 1.00 84.38 288 ASP A C 1
ATOM 2201 O O . ASP A 1 288 ? -6.888 -14.669 1.880 1.00 84.38 288 ASP A O 1
ATOM 2205 N N . THR A 1 289 ? -8.810 -13.523 1.830 1.00 82.31 289 THR A N 1
ATOM 2206 C CA . THR A 1 289 ? -8.717 -13.068 3.230 1.00 82.31 289 THR A CA 1
ATOM 2207 C C . THR A 1 289 ? -8.477 -14.229 4.200 1.00 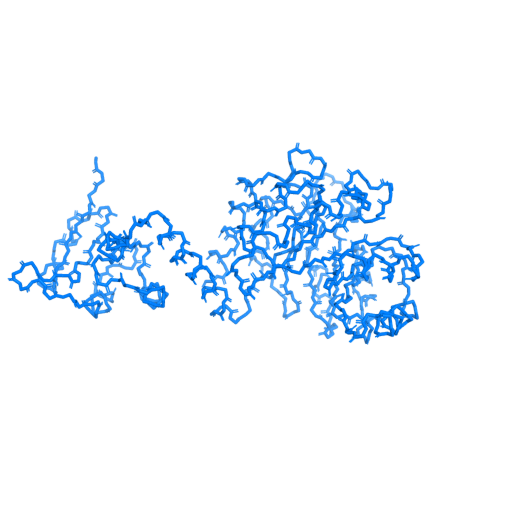82.31 289 THR A C 1
ATOM 2209 O O . THR A 1 289 ? -7.611 -14.153 5.069 1.00 82.31 289 THR A O 1
ATOM 2212 N N . LYS A 1 290 ? -9.198 -15.347 4.037 1.00 83.00 290 LYS A N 1
ATOM 2213 C CA . LYS A 1 290 ? -9.060 -16.517 4.924 1.00 83.00 290 LYS A CA 1
ATOM 2214 C C . LYS A 1 290 ? -7.673 -17.143 4.845 1.00 83.00 290 LYS A C 1
ATOM 2216 O O . LYS A 1 290 ? -7.124 -17.528 5.876 1.00 83.00 290 LYS A O 1
ATOM 2221 N N . ASP A 1 291 ? -7.115 -17.228 3.646 1.00 83.50 291 ASP A N 1
ATOM 2222 C CA . ASP A 1 291 ? -5.791 -17.800 3.440 1.00 83.50 291 ASP A CA 1
ATOM 2223 C C . ASP A 1 291 ? -4.707 -16.841 3.956 1.00 83.50 291 ASP A C 1
ATOM 2225 O O . ASP A 1 291 ? -3.745 -17.291 4.577 1.00 83.50 291 ASP A O 1
ATOM 2229 N N . LEU A 1 292 ? -4.900 -15.516 3.834 1.00 85.06 292 LEU A N 1
ATOM 2230 C CA . LEU A 1 292 ? -3.958 -14.500 4.342 1.00 85.06 292 LEU A CA 1
ATOM 2231 C C . LEU A 1 292 ? -3.886 -14.485 5.866 1.00 85.06 292 LEU A C 1
ATOM 2233 O O . LEU A 1 292 ? -2.853 -14.150 6.449 1.00 85.06 292 LEU A O 1
ATOM 2237 N N . LEU A 1 293 ? -5.002 -14.797 6.519 1.00 81.56 293 LEU A N 1
ATOM 2238 C CA . LEU A 1 293 ? -5.082 -14.893 7.972 1.00 81.56 293 LEU A CA 1
ATOM 2239 C C . LEU A 1 293 ? -4.453 -16.183 8.495 1.00 81.56 293 LEU A C 1
ATOM 2241 O O . LEU A 1 293 ? -3.887 -16.185 9.583 1.00 81.56 293 LEU A O 1
ATOM 2245 N N . ARG A 1 294 ? -4.526 -17.270 7.719 1.00 83.81 294 ARG A N 1
ATOM 2246 C CA . ARG A 1 294 ? -3.890 -18.551 8.060 1.00 83.81 294 ARG A CA 1
ATOM 2247 C C . ARG A 1 294 ? -2.392 -18.545 7.793 1.00 83.81 294 ARG A C 1
ATOM 2249 O O . ARG A 1 294 ? -1.646 -19.183 8.530 1.00 83.81 294 ARG A O 1
ATOM 2256 N N . PHE A 1 295 ? -1.957 -17.841 6.752 1.00 85.25 295 PHE A N 1
ATOM 2257 C CA . PHE A 1 295 ? -0.550 -17.743 6.408 1.00 85.25 295 PHE A CA 1
ATOM 2258 C C . PHE A 1 295 ? 0.197 -16.844 7.400 1.00 85.25 295 PHE A C 1
ATOM 2260 O O . PHE A 1 295 ? -0.104 -15.658 7.574 1.00 85.25 295 PHE A O 1
ATOM 2267 N N . SER A 1 296 ? 1.214 -17.418 8.035 1.00 83.06 296 SER A N 1
ATOM 2268 C CA . SER A 1 296 ? 2.075 -16.724 8.982 1.00 83.06 296 SER A CA 1
ATOM 2269 C C . SER A 1 296 ? 3.528 -17.005 8.647 1.00 83.06 296 SER A C 1
ATOM 2271 O O . SER A 1 296 ? 3.935 -18.152 8.496 1.00 83.06 296 SER A O 1
ATOM 2273 N N . HIS A 1 297 ? 4.314 -15.940 8.549 1.00 86.88 297 HIS A N 1
ATOM 2274 C CA . HIS A 1 297 ? 5.749 -16.026 8.352 1.00 86.88 297 HIS A CA 1
ATOM 2275 C C . HIS A 1 297 ? 6.424 -14.911 9.158 1.00 86.88 297 HIS A C 1
ATOM 2277 O O . HIS A 1 297 ? 5.959 -13.771 9.105 1.00 86.88 297 HIS A O 1
ATOM 2283 N N . PRO A 1 298 ? 7.538 -15.165 9.8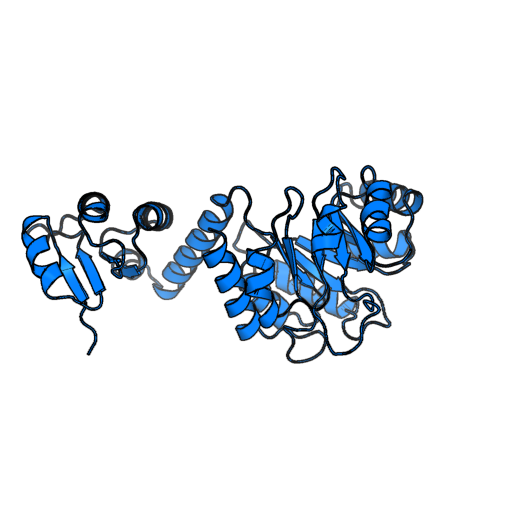71 1.00 84.81 298 PRO A N 1
ATOM 2284 C CA . PRO A 1 298 ? 8.186 -14.155 10.717 1.00 84.81 298 PRO A CA 1
ATOM 2285 C C . PRO A 1 298 ? 8.694 -12.928 9.945 1.00 84.81 298 PRO A C 1
ATOM 2287 O O . PRO A 1 298 ? 8.918 -11.872 10.536 1.00 84.81 298 PRO A O 1
ATOM 2290 N N . LYS A 1 299 ? 8.904 -13.070 8.630 1.00 89.88 299 LYS A N 1
ATOM 2291 C CA . LYS A 1 299 ? 9.312 -11.991 7.714 1.00 89.88 299 LYS A CA 1
ATOM 2292 C C . LYS A 1 299 ? 8.163 -11.381 6.912 1.00 89.88 299 LYS A C 1
ATOM 2294 O O . LYS A 1 299 ? 8.405 -10.418 6.191 1.00 89.88 299 LYS A O 1
ATOM 2299 N N . LEU A 1 300 ? 6.939 -11.900 7.034 1.00 91.00 300 LEU A N 1
ATOM 2300 C CA . LEU A 1 300 ? 5.780 -11.279 6.400 1.00 91.00 300 LEU A CA 1
ATOM 2301 C C . LEU A 1 300 ? 5.506 -9.939 7.083 1.00 91.00 300 LEU A C 1
ATOM 2303 O O . LEU A 1 300 ? 5.090 -9.895 8.238 1.00 91.00 300 LEU A O 1
ATOM 2307 N N . ALA A 1 301 ? 5.734 -8.854 6.353 1.00 90.56 301 ALA A N 1
ATOM 2308 C CA . ALA A 1 301 ? 5.533 -7.498 6.839 1.00 90.56 301 ALA A CA 1
ATOM 2309 C C . ALA A 1 301 ? 4.262 -6.853 6.290 1.00 90.56 301 ALA A C 1
ATOM 2311 O O . ALA A 1 301 ? 3.791 -5.889 6.884 1.00 90.56 301 ALA A O 1
ATOM 2312 N N . GLY A 1 302 ? 3.708 -7.337 5.175 1.00 92.31 302 GLY A N 1
ATOM 2313 C CA . GLY A 1 302 ? 2.549 -6.693 4.568 1.00 92.31 302 GLY A CA 1
ATOM 2314 C C . GLY A 1 302 ? 1.966 -7.375 3.339 1.00 92.31 302 GLY A C 1
ATOM 2315 O O . GLY A 1 302 ? 2.436 -8.424 2.899 1.00 92.31 302 GLY A O 1
ATOM 2316 N N . ILE A 1 303 ? 0.957 -6.723 2.764 1.00 94.31 303 ILE A N 1
ATOM 2317 C CA . ILE A 1 303 ? 0.294 -7.086 1.506 1.00 94.31 303 ILE A CA 1
ATOM 2318 C C . ILE A 1 303 ? 0.222 -5.882 0.552 1.00 94.31 303 ILE A C 1
ATOM 2320 O O . ILE A 1 303 ? 0.134 -4.733 0.983 1.00 94.31 303 ILE A O 1
ATOM 2324 N N . ASP A 1 304 ? 0.251 -6.149 -0.751 1.00 96.19 304 ASP A N 1
ATOM 2325 C CA . ASP A 1 304 ? 0.179 -5.174 -1.839 1.00 96.19 304 ASP A CA 1
ATOM 2326 C C . ASP A 1 304 ? -1.084 -5.399 -2.677 1.00 96.19 304 ASP A C 1
ATOM 2328 O O . ASP A 1 304 ? -1.232 -6.390 -3.396 1.00 96.19 304 ASP A O 1
ATOM 2332 N N . LEU A 1 305 ? -2.008 -4.448 -2.586 1.00 95.69 305 LEU A N 1
ATOM 2333 C CA . LEU A 1 305 ? -3.320 -4.490 -3.215 1.00 95.69 305 LEU A CA 1
ATOM 2334 C C . LEU A 1 305 ? -3.303 -3.681 -4.509 1.00 95.69 305 LEU A C 1
ATOM 2336 O O . LEU A 1 305 ? -2.892 -2.517 -4.540 1.00 95.69 305 LEU A O 1
ATOM 2340 N N . ASN A 1 306 ? -3.779 -4.281 -5.601 1.00 95.19 306 ASN A N 1
ATOM 2341 C CA . ASN A 1 306 ? -3.766 -3.620 -6.902 1.00 95.19 306 ASN A CA 1
ATOM 2342 C C . ASN A 1 306 ? -5.054 -3.845 -7.708 1.00 95.19 306 ASN A C 1
ATOM 2344 O O . ASN A 1 306 ? -6.032 -3.134 -7.486 1.00 95.19 306 ASN A O 1
ATOM 2348 N N . SER A 1 307 ? -5.063 -4.781 -8.661 1.00 92.94 307 SER A N 1
ATOM 2349 C CA . SER A 1 307 ? -6.087 -4.857 -9.714 1.00 92.94 307 SER A CA 1
ATOM 2350 C C . SER A 1 307 ? -7.448 -5.381 -9.256 1.00 92.94 307 SER A C 1
ATOM 2352 O O . SER A 1 307 ? -8.460 -5.025 -9.849 1.00 92.94 307 SER A O 1
ATOM 2354 N N . ARG A 1 308 ? -7.505 -6.209 -8.206 1.00 93.44 308 ARG A N 1
ATOM 2355 C CA . ARG A 1 308 ? -8.771 -6.746 -7.667 1.00 93.44 308 ARG A CA 1
ATOM 2356 C C . ARG A 1 308 ? -9.609 -5.714 -6.916 1.00 93.44 308 ARG A C 1
ATOM 2358 O O . ARG A 1 308 ? -10.759 -5.988 -6.603 1.00 93.44 308 ARG A O 1
ATOM 2365 N N . PHE A 1 309 ? -9.046 -4.538 -6.655 1.00 95.12 309 PHE A N 1
ATOM 2366 C CA . PHE A 1 309 ? -9.678 -3.454 -5.911 1.00 95.12 309 PHE A CA 1
ATOM 2367 C C . PHE A 1 309 ? -9.879 -2.215 -6.787 1.00 95.12 309 PHE A C 1
ATOM 2369 O O . PHE A 1 309 ? -9.794 -1.090 -6.303 1.00 95.12 309 PHE A O 1
ATOM 2376 N N . GLU A 1 310 ? -10.093 -2.400 -8.089 1.00 95.19 310 GLU A N 1
ATOM 2377 C CA . GLU A 1 310 ? -10.251 -1.324 -9.071 1.00 95.19 310 GLU A CA 1
ATOM 2378 C C . GLU A 1 310 ? -11.664 -1.280 -9.656 1.00 95.19 310 GLU A C 1
ATOM 2380 O O . GLU A 1 310 ? -12.302 -2.309 -9.860 1.00 95.19 310 GLU A O 1
ATOM 2385 N N . THR A 1 311 ? -12.137 -0.071 -9.961 1.00 94.94 311 THR A N 1
ATOM 2386 C CA . THR A 1 311 ? -13.304 0.133 -10.842 1.00 94.94 311 THR A CA 1
ATOM 2387 C C . THR A 1 311 ? -12.879 0.166 -12.310 1.00 94.94 311 THR A C 1
ATOM 2389 O O . THR A 1 311 ? -13.574 -0.348 -13.182 1.00 94.94 311 THR A O 1
ATOM 2392 N N . SER A 1 312 ? -11.701 0.727 -12.574 1.00 95.44 312 SER A N 1
ATOM 2393 C CA . SER A 1 312 ? -10.988 0.697 -13.846 1.00 95.44 312 SER A CA 1
ATOM 2394 C C . SER A 1 312 ? -9.477 0.749 -13.567 1.00 95.44 312 SER A C 1
ATOM 2396 O O . SER A 1 312 ? -9.080 1.138 -12.462 1.00 95.44 312 SER A O 1
ATOM 2398 N N . PRO A 1 313 ? -8.608 0.342 -14.514 1.00 95.62 313 PRO A N 1
ATOM 2399 C CA . PRO A 1 313 ? -7.163 0.398 -14.307 1.00 95.62 313 PRO A CA 1
ATOM 2400 C C . PRO A 1 313 ? -6.723 1.792 -13.849 1.00 95.62 313 PRO A C 1
ATOM 2402 O O . PRO A 1 313 ? -6.976 2.778 -14.536 1.00 95.62 313 PRO A O 1
ATOM 2405 N N . GLY A 1 314 ? -6.084 1.876 -12.680 1.00 93.38 314 GLY A N 1
ATOM 2406 C CA . GLY A 1 314 ? -5.608 3.149 -12.141 1.00 93.38 314 GLY A CA 1
ATOM 2407 C C . GLY A 1 314 ? -6.548 3.844 -11.152 1.00 93.38 314 GLY A C 1
ATOM 2408 O O . GLY A 1 314 ? -6.114 4.824 -10.539 1.00 93.38 314 GLY A O 1
ATOM 2409 N N . ILE A 1 315 ? -7.790 3.355 -10.997 1.00 96.62 315 ILE A N 1
ATOM 2410 C CA . ILE A 1 315 ? -8.845 3.925 -10.141 1.00 96.62 315 ILE A CA 1
ATOM 2411 C C . ILE A 1 315 ? -9.370 2.866 -9.164 1.00 96.62 315 ILE A C 1
ATOM 2413 O O . ILE A 1 315 ? -10.102 1.940 -9.534 1.00 96.62 315 ILE A O 1
ATOM 2417 N N . LYS A 1 316 ? -9.026 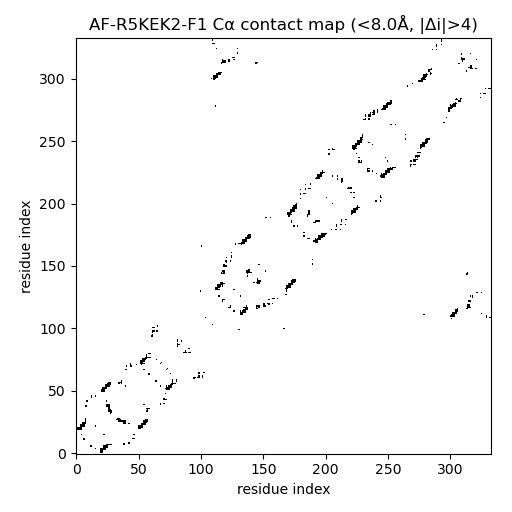3.014 -7.886 1.00 96.44 316 LYS A N 1
ATOM 2418 C CA . LYS A 1 316 ? -9.402 2.092 -6.813 1.00 96.44 316 LYS A CA 1
ATOM 2419 C C . LYS A 1 316 ? -10.860 2.233 -6.398 1.00 96.44 316 LYS A C 1
ATOM 2421 O O . LYS A 1 316 ? -11.388 3.336 -6.281 1.00 96.44 316 LYS A O 1
ATOM 2426 N N . ASN A 1 317 ? -11.494 1.102 -6.112 1.00 96.25 317 ASN A N 1
ATOM 2427 C CA . ASN A 1 317 ? -12.802 1.038 -5.481 1.00 96.25 317 ASN A CA 1
ATOM 2428 C C . ASN A 1 317 ? -12.640 1.168 -3.958 1.00 96.25 317 ASN A C 1
ATOM 2430 O O . ASN A 1 317 ? -12.265 0.214 -3.275 1.00 96.25 317 ASN A O 1
ATOM 2434 N N . ILE A 1 318 ? -12.948 2.353 -3.432 1.00 91.81 318 ILE A N 1
ATOM 2435 C CA . ILE A 1 318 ? -12.780 2.689 -2.011 1.00 91.81 318 ILE A CA 1
ATOM 2436 C C . ILE A 1 318 ? -13.628 1.794 -1.106 1.00 91.81 318 ILE A C 1
ATOM 2438 O O . ILE A 1 318 ? -13.146 1.323 -0.081 1.00 91.81 318 ILE A O 1
ATOM 2442 N N . GLY A 1 319 ? -14.864 1.483 -1.506 1.00 85.25 319 GLY A N 1
ATOM 2443 C CA . GLY A 1 319 ? -15.747 0.618 -0.723 1.00 85.25 319 GLY A CA 1
ATOM 2444 C C . GLY A 1 319 ? -15.262 -0.832 -0.644 1.00 85.25 319 GLY A C 1
ATOM 2445 O O . GLY A 1 319 ? -15.525 -1.508 0.348 1.00 85.25 319 GLY A O 1
ATOM 2446 N N . MET A 1 320 ? -14.567 -1.329 -1.673 1.00 91.62 320 MET A N 1
ATOM 2447 C CA . MET A 1 320 ? -13.919 -2.647 -1.643 1.00 91.62 320 MET A CA 1
ATOM 2448 C C . MET A 1 320 ? -12.666 -2.626 -0.766 1.00 91.62 320 MET A C 1
ATOM 2450 O O . MET A 1 320 ? -12.539 -3.462 0.126 1.00 91.62 320 MET A O 1
ATOM 2454 N N . LEU A 1 321 ? -11.781 -1.641 -0.963 1.00 91.12 321 LEU A N 1
ATOM 2455 C CA . LEU A 1 321 ? -10.573 -1.495 -0.147 1.00 91.12 321 LEU A CA 1
ATOM 2456 C C . LEU A 1 321 ? -10.908 -1.349 1.335 1.00 91.12 321 LEU A C 1
ATOM 2458 O O . LEU A 1 321 ? -10.375 -2.093 2.143 1.00 91.12 321 LEU A O 1
ATOM 2462 N N . SER A 1 322 ? -11.820 -0.442 1.687 1.00 87.00 322 SER A N 1
ATOM 2463 C CA . SER A 1 322 ? -12.212 -0.195 3.077 1.00 87.00 322 SER A CA 1
ATOM 2464 C C . SER A 1 322 ? -12.693 -1.472 3.768 1.00 87.00 322 SER A C 1
ATOM 2466 O O . SER A 1 322 ? -12.205 -1.803 4.846 1.00 87.00 322 SER A O 1
ATOM 2468 N N . ARG A 1 323 ? -13.580 -2.243 3.120 1.00 86.56 323 ARG A N 1
ATOM 2469 C CA . ARG A 1 323 ? -14.070 -3.519 3.662 1.00 86.56 323 ARG A CA 1
ATOM 2470 C C . ARG A 1 323 ? -12.938 -4.514 3.897 1.00 86.56 323 ARG A C 1
ATOM 2472 O O . ARG A 1 323 ? -12.845 -5.064 4.985 1.00 86.56 323 ARG A O 1
ATOM 2479 N N . PHE A 1 324 ? -12.071 -4.701 2.906 1.00 89.12 324 PHE A N 1
ATOM 2480 C CA . PHE A 1 324 ? -10.963 -5.650 2.998 1.00 89.12 324 PHE A CA 1
ATOM 2481 C C . PHE A 1 324 ? -9.918 -5.243 4.044 1.00 89.12 324 PHE A C 1
ATOM 2483 O O . PHE A 1 324 ? -9.483 -6.063 4.844 1.00 89.12 324 PHE A O 1
ATOM 2490 N N . ILE A 1 325 ? -9.537 -3.965 4.074 1.00 87.38 325 ILE A N 1
ATOM 2491 C CA . ILE A 1 325 ? -8.572 -3.420 5.035 1.00 87.38 325 ILE A CA 1
ATOM 2492 C C . ILE A 1 325 ? -9.104 -3.569 6.463 1.00 87.38 325 ILE A C 1
ATOM 2494 O O . ILE A 1 325 ? -8.370 -4.008 7.347 1.00 87.38 325 ILE A O 1
ATOM 2498 N N . ASN A 1 326 ? -10.380 -3.244 6.683 1.00 82.81 326 ASN A N 1
ATOM 2499 C CA . ASN A 1 326 ? -11.013 -3.397 7.989 1.00 82.81 326 ASN A CA 1
ATOM 2500 C C . ASN A 1 326 ? -11.074 -4.868 8.409 1.00 82.81 326 ASN A C 1
ATOM 2502 O O . ASN A 1 326 ? -10.715 -5.184 9.538 1.00 82.81 326 ASN A O 1
ATOM 2506 N N . GLU A 1 327 ? -11.460 -5.767 7.503 1.00 82.62 327 GLU A N 1
ATOM 2507 C CA . GLU A 1 327 ? -11.482 -7.209 7.765 1.00 82.62 327 GLU A CA 1
ATOM 2508 C C . GLU A 1 327 ? -10.089 -7.733 8.163 1.00 82.62 327 GLU A C 1
ATOM 2510 O O . GLU A 1 327 ? -9.945 -8.384 9.197 1.00 82.62 327 GLU A O 1
ATOM 2515 N N . MET A 1 328 ? -9.040 -7.365 7.419 1.00 81.88 328 MET A N 1
ATOM 2516 C CA . MET A 1 328 ? -7.658 -7.766 7.714 1.00 81.88 328 MET A CA 1
ATOM 2517 C C . MET A 1 328 ? -7.132 -7.215 9.045 1.00 81.88 328 MET A C 1
ATOM 2519 O O . MET A 1 328 ? -6.377 -7.901 9.732 1.00 81.88 328 MET A O 1
ATOM 2523 N N . ARG A 1 329 ? -7.508 -5.984 9.411 1.00 76.56 329 ARG A N 1
ATOM 2524 C CA . ARG A 1 329 ? -7.082 -5.343 10.667 1.00 76.56 329 ARG A CA 1
ATOM 2525 C C . ARG A 1 329 ? -7.817 -5.882 11.886 1.00 76.56 329 ARG A C 1
ATOM 2527 O O . ARG A 1 329 ? -7.207 -6.002 12.941 1.00 76.56 329 ARG A O 1
ATOM 2534 N N . VAL A 1 330 ? -9.105 -6.192 11.756 1.00 67.06 330 VAL A N 1
ATOM 2535 C CA . VAL A 1 330 ? -9.906 -6.755 12.852 1.00 67.06 330 VAL A CA 1
ATOM 2536 C C . VAL A 1 330 ? -9.496 -8.194 13.141 1.00 67.06 330 VAL A C 1
ATOM 2538 O O . VAL A 1 330 ? -9.426 -8.571 14.298 1.00 67.06 330 VAL A O 1
ATOM 2541 N N . LEU A 1 331 ? -9.209 -8.993 12.111 1.00 60.84 331 LEU A N 1
ATOM 2542 C CA . LEU A 1 331 ? -8.954 -10.427 12.278 1.00 60.84 331 LEU A CA 1
ATOM 2543 C C . LEU A 1 331 ? -7.500 -10.784 12.638 1.00 60.84 331 LEU A C 1
ATOM 2545 O O . LEU A 1 331 ? -7.228 -11.948 12.926 1.00 60.84 331 LEU A O 1
ATOM 2549 N N . ARG A 1 332 ? -6.563 -9.824 12.598 1.00 60.66 332 ARG A N 1
ATOM 2550 C CA . ARG A 1 332 ? -5.157 -10.021 13.013 1.00 60.66 332 ARG A CA 1
ATOM 2551 C C . ARG A 1 332 ? -4.808 -9.435 14.385 1.00 60.66 332 ARG A C 1
ATOM 2553 O O . ARG A 1 332 ? -3.720 -9.738 14.872 1.00 60.66 332 ARG A O 1
ATOM 2560 N N . ASN A 1 333 ? -5.683 -8.611 14.958 1.00 47.97 333 ASN A N 1
ATOM 2561 C CA . ASN A 1 333 ? -5.561 -8.082 16.320 1.00 47.97 333 ASN A CA 1
ATOM 2562 C C . ASN A 1 333 ? -6.396 -8.928 17.283 1.00 47.97 333 ASN A C 1
ATOM 2564 O O . ASN A 1 333 ? -5.975 -9.047 18.451 1.00 47.97 333 ASN A O 1
#

Secondary structure (DSSP, 8-state):
---EEEE-SGGGGGGGGG--SEEEEE-B-TTT--B-THHHHHHHTTS-TTSEEEEES---SHHHHHHHHHTT--EEE--HHHHTSSSHHHHHHHHHHHHHHHHHHH-TTPPEEEEE----HHHHHHHHTTT-SEEEEE--TTSTTBPPHHHHHHHHHHHHHS-S-S---EEEEEESS--HHHHHHHHHHHT-SEEEE-SS--HHHHHHHHHHHHHHHSS--EEEEEEE-SSHHHHHHGGGGTTT-SEEEEETTS--S-SS-PPP-GGGGGG---SS-EEEESS--GGGHHHHHH---TTEEEEEE-GGGEEETTEE-HHHHHHHHHHHHHHH-

Foldseek 3Di:
DADEAEDAADVCLVCCVVVGQAYEYEQADPVPRDGDQVRLVVCLVVHDLPHAYEYEPPDQALVSVVVSVVSRHDHYHDDPNQVPDPHSVVSVVVRVVVNLVVLVVPPPFDAAEEEALAAALVLLVLVFVLVHAAYHAECDPPAPSHHDPVSLVVNLVSVVVVDPDPHTHFYEYEDEPDQLVVVLVCCQSNVGQAYEYEYDDALVRLQVSQVSNCVPVVDGHAYEYEFEDQALVSLVVVQRNLVRHQEYEYEPQPPNPDDDPDDRDCVSNVSHPHDHAYEYHYPDAPVCLVVVLVDDDPRRRHYYHYDNQAPDRNRGPSVRCSVSSVSSRVSND

Sequence (333 aa):
MEVLLELHDEHELDYVDLMPDVCGVNNRNLGTFVTDVENSFRLASMLPSDMCKVSESGISSPDTILSLRQVGFNGFLIGECFMKAENPGRELGRFVHELEKLSYKSSERGLNIKVCGLTDPGNVLDVMLLGVDMLGFIFYKDSPRYVSPERMDTICRAFDQAISSDVKPLKIGVFVDSAVDDIVTAVARFRLDGVQLHGHEDVGMLDSLRSAVSSVCGRDITIIKALCITSCDDVKAGMDYCDSADMLLFDTRGKAVGGNGIHFDWSVLEAYDGKLPFILSGGIGHDDTKDLLRFSHPKLAGIDLNSRFETSPGIKNIGMLSRFINEMRVLRN